Protein 7ECD (pdb70)

Nearest PDB structures (foldseek):
  7ecd-assembly1_A  TM=1.004E+00  e=2.655E-53  Firmicutes bacterium CAG:884
  6ig4-assembly1_B  TM=8.573E-01  e=1.706E-13  Schizosaccharomyces pombe 972h-
  6ig2-assembly2_D  TM=8.236E-01  e=1.229E-13  Schizosaccharomyces pombe 972h-
  6ig2-assembly1_B  TM=8.447E-01  e=1.892E-12  Schizosaccharomyces pombe 972h-
  6ig4-assembly1_A  TM=6.811E-01  e=3.473E-13  Schizosaccharomyces pombe 972h-

B-factor: mean 80.24, std 13.2, range [52.22, 141.63]

Structure (mmCIF, N/CA/C/O backbone):
data_7ECD
#
_entry.id   7ECD
#
_cell.length_a   104.159
_cell.length_b   104.159
_cell.length_c   113.959
_cell.angle_alpha   90.00
_cell.angle_beta   90.00
_cell.angle_gamma   90.00
#
_symmetry.space_group_name_H-M   'I 41'
#
loop_
_entity.id
_entity.type
_entity.pdbx_description
1 polymer 'Phosphatidate cytidylyltransferase'
2 non-polymer "CYTIDINE-5'-TRIPHOSPHATE"
3 non-polymer 'MAGNESIUM ION'
4 non-polymer 'BROMIDE ION'
5 water water
#
loop_
_atom_site.group_PDB
_atom_site.id
_atom_site.type_symbol
_atom_site.label_atom_id
_atom_site.label_alt_id
_atom_site.label_comp_id
_atom_site.label_asym_id
_atom_site.label_entity_id
_atom_site.label_seq_id
_atom_site.pdbx_PDB_ins_code
_atom_site.Cartn_x
_atom_site.Cartn_y
_atom_site.Cartn_z
_atom_site.occupancy
_atom_site.B_iso_or_equiv
_atom_site.auth_seq_id
_atom_site.auth_comp_id
_atom_site.auth_asym_id
_atom_site.auth_atom_id
_atom_site.pdbx_PDB_model_num
ATOM 1 N N . MET A 1 1 ? 17.121 47.915 70.102 1.00 110.91 -6 MET A N 1
ATOM 2 C CA . MET A 1 1 ? 17.290 48.257 68.691 1.00 120.54 -6 MET A CA 1
ATOM 3 C C . MET A 1 1 ? 18.132 49.530 68.554 1.00 117.84 -6 MET A C 1
ATOM 4 O O . MET A 1 1 ? 18.717 49.800 67.494 1.00 115.46 -6 MET A O 1
ATOM 9 N N . HIS A 1 2 ? 18.204 50.301 69.642 1.00 115.41 -5 HIS A N 1
ATOM 10 C CA . HIS A 1 2 ? 19.027 51.509 69.712 1.00 113.65 -5 HIS A CA 1
ATOM 11 C C . HIS A 1 2 ? 19.846 51.478 71.000 1.00 107.63 -5 HIS A C 1
ATOM 12 O O . HIS A 1 2 ? 19.284 51.551 72.102 1.00 100.32 -5 HIS A O 1
ATOM 19 N N . HIS A 1 3 ? 21.168 51.359 70.865 1.00 101.38 -4 HIS A N 1
ATOM 20 C CA . HIS A 1 3 ? 22.084 51.512 71.991 1.00 102.58 -4 HIS A CA 1
ATOM 21 C C . HIS A 1 3 ? 22.910 52.758 71.726 1.00 98.04 -4 HIS A C 1
ATOM 22 O O . HIS A 1 3 ? 23.755 52.769 70.822 1.00 96.57 -4 HIS A O 1
ATOM 29 N N . HIS A 1 4 ? 22.641 53.809 72.505 1.00 94.25 -3 HIS A N 1
ATOM 30 C CA . HIS A 1 4 ? 23.352 55.072 72.344 1.00 91.51 -3 HIS A CA 1
ATOM 31 C C . HIS A 1 4 ? 24.865 54.870 72.300 1.00 86.03 -3 HIS A C 1
ATOM 32 O O . HIS A 1 4 ? 25.553 55.442 71.449 1.00 81.23 -3 HIS A O 1
ATOM 39 N N . HIS A 1 5 ? 25.399 54.039 73.198 1.00 85.03 -2 HIS A N 1
ATOM 40 C CA . HIS A 1 5 ? 26.849 53.963 73.331 1.00 86.22 -2 HIS A CA 1
ATOM 41 C C . HIS A 1 5 ? 27.492 53.295 72.121 1.00 87.90 -2 HIS A C 1
ATOM 42 O O . HIS A 1 5 ? 28.597 53.682 71.725 1.00 86.41 -2 HIS A O 1
ATOM 49 N N . HIS A 1 6 ? 26.811 52.339 71.483 1.00 88.90 -1 HIS A N 1
ATOM 50 C CA . HIS A 1 6 ? 27.340 51.791 70.236 1.00 85.12 -1 HIS A CA 1
ATOM 51 C C . HIS A 1 6 ? 27.332 52.834 69.127 1.00 81.53 -1 HIS A C 1
ATOM 52 O O . HIS A 1 6 ? 28.268 52.905 68.323 1.00 79.76 -1 HIS A O 1
ATOM 59 N N . HIS A 1 7 ? 26.286 53.655 69.056 1.00 85.36 0 HIS A N 1
ATOM 60 C CA . HIS A 1 7 ? 26.243 54.608 67.958 1.00 84.23 0 HIS A CA 1
ATOM 61 C C . HIS A 1 7 ? 27.249 55.740 68.144 1.00 82.44 0 HIS A C 1
ATOM 62 O O . HIS A 1 7 ? 27.800 56.246 67.160 1.00 80.33 0 HIS A O 1
ATOM 69 N N . MET A 1 8 ? 27.484 56.172 69.388 1.00 78.83 1 MET A N 1
ATOM 70 C CA . MET A 1 8 ? 28.488 57.207 69.625 1.00 79.19 1 MET A CA 1
ATOM 71 C C . MET A 1 8 ? 29.888 56.668 69.368 1.00 79.52 1 MET A C 1
ATOM 72 O O . MET A 1 8 ? 30.728 57.330 68.742 1.00 72.82 1 MET A O 1
ATOM 77 N N . LYS A 1 9 ? 30.152 55.457 69.865 1.00 79.05 2 LYS A N 1
ATOM 78 C CA . LYS A 1 9 ? 31.459 54.834 69.720 1.00 72.42 2 LYS A CA 1
ATOM 79 C C . LYS A 1 9 ? 31.840 54.717 68.254 1.00 75.23 2 LYS A C 1
ATOM 80 O O . LYS A 1 9 ? 32.988 54.989 67.875 1.00 74.65 2 LYS A O 1
ATOM 86 N N . ASP A 1 10 ? 30.872 54.367 67.404 1.00 75.50 3 ASP A N 1
ATOM 87 C CA . ASP A 1 10 ? 31.155 54.227 65.979 1.00 75.41 3 ASP A CA 1
ATOM 88 C C . ASP A 1 10 ? 31.515 55.574 65.371 1.00 70.80 3 ASP A C 1
ATOM 89 O O . ASP A 1 10 ? 32.484 55.693 64.615 1.00 68.30 3 ASP A O 1
ATOM 94 N N . PHE A 1 11 ? 30.744 56.607 65.700 1.00 72.78 4 PHE A N 1
ATOM 95 C CA . PHE A 1 11 ? 31.012 57.927 65.144 1.00 71.49 4 PHE A CA 1
ATOM 96 C C . PHE A 1 11 ? 32.367 58.441 65.605 1.00 73.26 4 PHE A C 1
ATOM 97 O O . PHE A 1 11 ? 33.124 59.034 64.825 1.00 72.89 4 PHE A O 1
ATOM 105 N N . ILE A 1 12 ? 32.701 58.211 66.868 1.00 70.57 5 ILE A N 1
ATOM 106 C CA . ILE A 1 12 ? 33.990 58.668 67.353 1.00 68.97 5 ILE A CA 1
ATOM 107 C C . ILE A 1 12 ? 35.118 57.900 66.674 1.00 72.21 5 ILE A C 1
ATOM 108 O O . ILE A 1 12 ? 36.138 58.489 66.300 1.00 73.38 5 ILE A O 1
ATOM 113 N N . LYS A 1 13 ? 34.943 56.588 66.456 1.00 71.33 6 LYS A N 1
ATOM 114 C CA . LYS A 1 13 ? 35.988 55.824 65.771 1.00 71.17 6 LYS A CA 1
ATOM 115 C C . LYS A 1 13 ? 36.254 56.385 64.379 1.00 72.78 6 LYS A C 1
ATOM 116 O O . LYS A 1 13 ? 37.407 56.410 63.924 1.00 75.32 6 LYS A O 1
ATOM 122 N N . GLU A 1 14 ? 35.204 56.851 63.691 1.00 69.34 7 GLU A N 1
ATOM 123 C CA . GLU A 1 14 ? 35.402 57.489 62.391 1.00 71.61 7 GLU A CA 1
ATOM 124 C C . GLU A 1 14 ? 36.356 58.665 62.522 1.00 76.44 7 GLU A C 1
ATOM 125 O O . GLU A 1 14 ? 37.317 58.793 61.756 1.00 79.64 7 GLU A O 1
ATOM 131 N N . PHE A 1 15 ? 36.116 59.522 63.520 1.00 72.59 8 PHE A N 1
ATOM 132 C CA . PHE A 1 15 ? 36.969 60.687 63.732 1.00 72.40 8 PHE A CA 1
ATOM 133 C C . PHE A 1 15 ? 38.414 60.276 64.009 1.00 72.40 8 PHE A C 1
ATOM 134 O O . PHE A 1 15 ? 39.356 60.853 63.454 1.00 70.79 8 PHE A O 1
ATOM 142 N N . LEU A 1 16 ? 38.606 59.281 64.875 1.00 72.20 9 LEU A N 1
ATOM 143 C CA . LEU A 1 16 ? 39.957 58.861 65.220 1.00 71.05 9 LEU A CA 1
ATOM 144 C C . LEU A 1 16 ? 40.636 58.187 64.049 1.00 76.39 9 LEU A C 1
ATOM 145 O O . LEU A 1 16 ? 41.867 58.213 63.943 1.00 75.17 9 LEU A O 1
ATOM 150 N N . ASN A 1 17 ? 39.845 57.600 63.154 1.00 79.31 10 ASN A N 1
ATOM 151 C CA . ASN A 1 17 ? 40.392 56.804 62.070 1.00 77.55 10 ASN A CA 1
ATOM 152 C C . ASN A 1 17 ? 41.146 57.652 61.057 1.00 76.93 10 ASN A C 1
ATOM 153 O O . ASN A 1 17 ? 41.927 57.108 60.276 1.00 89.54 10 ASN A O 1
ATOM 158 N N . GLU A 1 18 ? 40.953 58.964 61.065 1.00 77.24 11 GLU A N 1
ATOM 159 C CA . GLU A 1 18 ? 41.754 59.869 60.255 1.00 83.63 11 GLU A CA 1
ATOM 160 C C . GLU A 1 18 ? 42.977 60.381 60.982 1.00 83.09 11 GLU A C 1
ATOM 161 O O . GLU A 1 18 ? 43.639 61.292 60.475 1.00 84.78 11 GLU A O 1
ATOM 167 N N . ARG A 1 19 ? 43.272 59.868 62.169 1.00 79.57 12 ARG A N 1
ATOM 168 C CA . ARG A 1 19 ? 44.314 60.434 62.997 1.00 83.57 12 ARG A CA 1
ATOM 169 C C . ARG A 1 19 ? 45.292 59.347 63.444 1.00 80.56 12 ARG A C 1
ATOM 170 O O . ARG A 1 19 ? 44.961 58.157 63.404 1.00 81.61 12 ARG A O 1
ATOM 178 N N . PRO A 1 20 ? 46.506 59.736 63.835 1.00 79.67 13 PRO A N 1
ATOM 179 C CA . PRO A 1 20 ? 47.524 58.725 64.178 1.00 81.37 13 PRO A CA 1
ATOM 180 C C . PRO A 1 20 ? 47.028 57.795 65.273 1.00 79.26 13 PRO A C 1
ATOM 181 O O . PRO A 1 20 ? 46.213 58.174 66.115 1.00 81.92 13 PRO A O 1
ATOM 185 N N . GLU A 1 21 ? 47.502 56.551 65.249 1.00 83.79 14 GLU A N 1
ATOM 186 C CA . GLU A 1 21 ? 46.953 55.573 66.177 1.00 79.47 14 GLU A CA 1
ATOM 187 C C . GLU A 1 21 ? 47.262 55.971 67.617 1.00 77.35 14 GLU A C 1
ATOM 188 O O . GLU A 1 21 ? 48.181 56.756 67.898 1.00 78.40 14 GLU A O 1
ATOM 194 N N . VAL A 1 22 ? 46.451 55.435 68.529 1.00 61.84 15 VAL A N 1
ATOM 195 C CA . VAL A 1 22 ? 46.546 55.722 69.950 1.00 66.54 15 VAL A CA 1
ATOM 196 C C . VAL A 1 22 ? 46.590 54.405 70.709 1.00 66.53 15 VAL A C 1
ATOM 197 O O . VAL A 1 22 ? 46.188 53.354 70.207 1.00 73.31 15 VAL A O 1
ATOM 201 N N . VAL A 1 23 ? 47.056 54.484 71.954 1.00 63.14 16 VAL A N 1
ATOM 202 C CA . VAL A 1 23 ? 47.019 53.319 72.834 1.00 65.90 16 VAL A CA 1
ATOM 203 C C . VAL A 1 23 ? 45.592 53.058 73.318 1.00 69.70 16 VAL A C 1
ATOM 204 O O . VAL A 1 23 ? 45.092 51.928 73.265 1.00 71.38 16 VAL A O 1
ATOM 208 N N . ALA A 1 24 ? 44.930 54.094 73.829 1.00 68.91 17 ALA A N 1
ATOM 209 C CA . ALA A 1 24 ? 43.572 53.991 74.337 1.00 65.37 17 ALA A CA 1
ATOM 210 C C . ALA A 1 24 ? 42.836 55.281 74.000 1.00 71.71 17 ALA A C 1
ATOM 211 O O . ALA A 1 24 ? 43.441 56.269 73.575 1.00 70.04 17 ALA A O 1
ATOM 213 N N . ALA A 1 25 ? 41.517 55.264 74.181 1.00 67.35 18 ALA A N 1
ATOM 214 C CA . ALA A 1 25 ? 40.700 56.388 73.753 1.00 65.94 18 ALA A CA 1
ATOM 215 C C . ALA A 1 25 ? 39.386 56.342 74.507 1.00 68.54 18 ALA A C 1
ATOM 216 O O . ALA A 1 25 ? 38.822 55.270 74.718 1.00 67.89 18 ALA A O 1
ATOM 218 N N . PHE A 1 26 ? 38.903 57.509 74.910 1.00 67.25 19 PHE A N 1
ATOM 219 C CA . PHE A 1 26 ? 37.722 57.569 75.749 1.00 66.25 19 PHE A CA 1
ATOM 220 C C . PHE A 1 26 ? 36.906 58.797 75.406 1.00 68.12 19 PHE A C 1
ATOM 221 O O . PHE A 1 26 ? 37.471 59.854 75.125 1.00 73.08 19 PHE A O 1
ATOM 229 N N . GLY A 1 27 ? 35.583 58.660 75.436 1.00 69.15 20 GLY A N 1
ATOM 230 C CA . GLY A 1 27 ? 34.687 59.799 75.346 1.00 67.20 20 GLY A CA 1
ATOM 231 C C . GLY A 1 27 ? 34.153 60.169 76.720 1.00 66.91 20 GLY A C 1
ATOM 232 O O . GLY A 1 27 ? 33.985 59.310 77.587 1.00 67.23 20 GLY A O 1
ATOM 233 N N . TYR A 1 28 ? 33.888 61.459 76.921 1.00 62.05 21 TYR A N 1
ATOM 234 C CA . TYR A 1 28 ? 33.363 61.904 78.209 1.00 61.52 21 TYR A CA 1
ATOM 235 C C . TYR A 1 28 ? 32.696 63.263 78.031 1.00 62.11 21 TYR A C 1
ATOM 236 O O . TYR A 1 28 ? 32.731 63.864 76.955 1.00 67.00 21 TYR A O 1
ATOM 245 N N . GLY A 1 29 ? 32.066 63.736 79.093 1.00 58.10 22 GLY A N 1
ATOM 246 C CA . GLY A 1 29 ? 31.461 65.054 79.040 1.00 65.19 22 GLY A CA 1
ATOM 247 C C . GLY A 1 29 ? 30.078 65.114 78.396 1.00 68.67 22 GLY A C 1
ATOM 248 O O . GLY A 1 29 ? 29.447 64.107 78.049 1.00 62.51 22 GLY A O 1
ATOM 249 N N . SER A 1 30 ?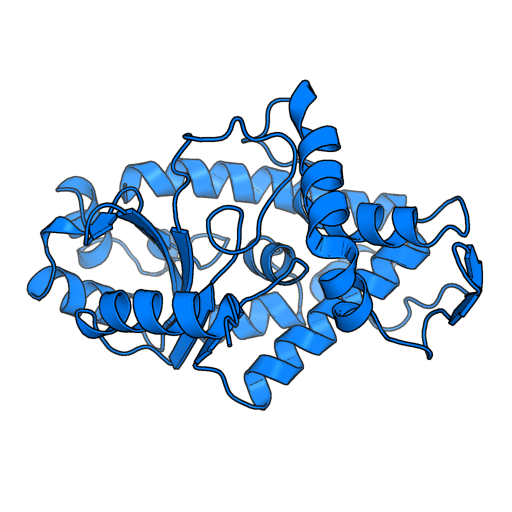 29.612 66.358 78.232 1.00 70.05 23 SER A N 1
ATOM 250 C CA . SER A 1 30 ? 28.228 66.632 77.850 1.00 65.27 23 SER A CA 1
ATOM 251 C C . SER A 1 30 ? 27.932 66.310 76.393 1.00 62.16 23 SER A C 1
ATOM 252 O O . SER A 1 30 ? 26.766 66.320 75.995 1.00 68.74 23 SER A O 1
ATOM 255 N N . GLY A 1 31 ? 28.942 66.081 75.578 1.00 66.80 24 GLY A N 1
ATOM 256 C CA . GLY A 1 31 ? 28.677 65.703 74.210 1.00 67.74 24 GLY A CA 1
ATOM 257 C C . GLY A 1 31 ? 28.532 64.212 74.006 1.00 65.10 24 GLY A C 1
ATOM 258 O O . GLY A 1 31 ? 28.301 63.778 72.876 1.00 66.44 24 GLY A O 1
ATOM 259 N N . VAL A 1 32 ? 28.643 63.427 75.083 1.00 60.40 25 VAL A N 1
ATOM 260 C CA . VAL A 1 32 ? 28.726 61.972 75.045 1.00 68.03 25 VAL A CA 1
ATOM 261 C C . VAL A 1 32 ? 27.711 61.368 76.019 1.00 72.20 25 VAL A C 1
ATOM 262 O O . VAL A 1 32 ? 27.073 60.347 75.727 1.00 71.60 25 VAL A O 1
ATOM 266 N N . PHE A 1 33 ? 27.592 61.978 77.197 1.00 69.28 26 PHE A N 1
ATOM 267 C CA . PHE A 1 33 ? 26.612 61.608 78.209 1.00 69.95 26 PHE A CA 1
ATOM 268 C C . PHE A 1 33 ? 25.749 62.830 78.467 1.00 68.85 26 PHE A C 1
ATOM 269 O O . PHE A 1 33 ? 26.282 63.914 78.739 1.00 70.24 26 PHE A O 1
ATOM 277 N N . LYS A 1 34 ? 24.426 62.651 78.364 1.00 72.26 27 LYS A N 1
ATOM 278 C CA . LYS A 1 34 ? 23.483 63.753 78.484 1.00 66.84 27 LYS A CA 1
ATOM 279 C C . LYS A 1 34 ? 23.640 64.448 79.827 1.00 76.55 27 LYS A C 1
ATOM 280 O O . LYS A 1 34 ? 24.057 63.849 80.825 1.00 77.81 27 LYS A O 1
ATOM 286 N N . GLN A 1 35 ? 23.231 65.705 79.859 1.00 74.96 28 GLN A N 1
ATOM 287 C CA . GLN A 1 35 ? 23.243 66.496 81.069 1.00 74.09 28 GLN A CA 1
ATOM 288 C C . GLN A 1 35 ? 21.928 67.253 81.151 1.00 77.96 28 GLN A C 1
ATOM 289 O O . GLN A 1 35 ? 21.408 67.714 80.129 1.00 78.16 28 GLN A O 1
ATOM 295 N N . LEU A 1 36 ? 21.394 67.381 82.361 1.00 79.94 29 LEU A N 1
ATOM 296 C CA . LEU A 1 36 ? 20.255 68.262 82.563 1.00 77.32 29 LEU A CA 1
ATOM 297 C C . LEU A 1 36 ? 20.667 69.703 82.334 1.00 79.77 29 LEU A C 1
ATOM 298 O O . LEU A 1 36 ? 21.852 70.048 82.368 1.00 84.94 29 LEU A O 1
ATOM 303 N N . GLY A 1 37 ? 19.678 70.556 82.112 1.00 79.32 30 GLY A N 1
ATOM 304 C CA . GLY A 1 37 ? 19.959 71.974 82.186 1.00 83.13 30 GLY A CA 1
ATOM 305 C C . GLY A 1 37 ? 20.596 72.580 80.961 1.00 85.82 30 GLY A C 1
ATOM 306 O O . GLY A 1 37 ? 20.998 73.749 80.999 1.00 86.26 30 GLY A O 1
ATOM 307 N N . TYR A 1 38 ? 20.733 71.821 79.884 1.00 94.21 31 TYR A N 1
ATOM 308 C CA . TYR A 1 38 ? 21.030 72.408 78.590 1.00 93.37 31 TYR A CA 1
ATOM 309 C C . TYR A 1 38 ? 19.697 72.704 77.937 1.00 93.57 31 TYR A C 1
ATOM 310 O O . TYR A 1 38 ? 18.788 71.865 77.958 1.00 97.86 31 TYR A O 1
ATOM 319 N N . ASP A 1 39 ? 19.561 73.906 77.410 1.00 99.42 32 ASP A N 1
ATOM 320 C CA . ASP A 1 39 ? 18.567 74.113 76.381 1.00 103.87 32 ASP A CA 1
ATOM 321 C C . ASP A 1 39 ? 18.839 73.113 75.268 1.00 103.89 32 ASP A C 1
ATOM 322 O O . ASP A 1 39 ? 19.985 72.932 74.851 1.00 103.75 32 ASP A O 1
ATOM 327 N N . SER A 1 40 ? 17.795 72.399 74.852 1.00 110.77 33 SER A N 1
ATOM 328 C CA . SER A 1 40 ? 17.810 71.644 73.605 1.00 106.47 33 SER A CA 1
ATOM 329 C C . SER A 1 40 ? 18.411 72.514 72.506 1.00 108.39 33 SER A C 1
ATOM 330 O O . SER A 1 40 ? 18.349 73.741 72.614 1.00 113.43 33 SER A O 1
ATOM 333 N N . LYS A 1 41 ? 19.013 71.931 71.465 1.00 102.38 34 LYS A N 1
ATOM 334 C CA . LYS A 1 41 ? 19.478 72.722 70.312 1.00 105.79 34 LYS A CA 1
ATOM 335 C C . LYS A 1 41 ? 20.821 73.422 70.563 1.00 103.60 34 LYS A C 1
ATOM 336 O O . LYS A 1 41 ? 21.115 74.428 69.915 1.00 103.66 34 LYS A O 1
ATOM 342 N N . GLU A 1 42 ? 21.661 72.953 71.493 1.00 105.73 35 GLU A N 1
ATOM 343 C CA . GLU A 1 42 ? 22.821 73.755 71.895 1.00 104.27 35 GLU A CA 1
ATOM 344 C C . GLU A 1 42 ? 24.157 73.283 71.332 1.00 99.12 35 GLU A C 1
ATOM 345 O O . GLU A 1 42 ? 25.155 74.016 71.469 1.00 95.22 35 GLU A O 1
ATOM 351 N N . LYS A 1 43 ? 24.198 72.099 70.702 1.00 93.84 36 LYS A N 1
ATOM 352 C CA . LYS A 1 43 ? 25.381 71.486 70.093 1.00 92.72 36 LYS A CA 1
ATOM 353 C C . LYS A 1 43 ? 26.641 71.678 70.931 1.00 86.35 36 LYS A C 1
ATOM 354 O O . LYS A 1 43 ? 27.488 72.530 70.616 1.00 81.69 36 LYS A O 1
ATOM 360 N N . PRO A 1 44 ? 26.782 70.926 72.015 1.00 78.92 37 PRO A N 1
ATOM 361 C CA . PRO A 1 44 ? 28.033 70.949 72.769 1.00 75.82 37 PRO A CA 1
ATOM 362 C C . PRO A 1 44 ? 29.105 70.110 72.091 1.00 71.87 37 PRO A C 1
ATOM 363 O O . PRO A 1 44 ? 28.834 69.277 71.227 1.00 74.85 37 PRO A O 1
ATOM 367 N N . GLN A 1 45 ? 30.347 70.377 72.480 1.00 75.70 38 GLN A N 1
ATOM 368 C CA . GLN A 1 45 ? 31.484 69.698 71.885 1.00 68.27 38 GLN A CA 1
ATOM 369 C C . GLN A 1 45 ? 31.568 68.257 72.364 1.00 70.44 38 GLN A C 1
ATOM 370 O O . GLN A 1 45 ? 31.207 67.933 73.505 1.00 71.72 38 GLN A O 1
ATOM 376 N N . ILE A 1 46 ? 32.054 67.392 71.477 1.00 67.75 39 ILE A N 1
ATOM 377 C CA . ILE A 1 46 ? 32.349 66.004 71.820 1.00 71.02 39 ILE A CA 1
ATOM 378 C C . ILE A 1 46 ? 33.751 65.961 72.421 1.00 70.34 39 ILE A C 1
ATOM 379 O O . ILE A 1 46 ? 34.732 66.229 71.730 1.00 69.10 39 ILE A O 1
ATOM 384 N N . ASP A 1 47 ? 33.842 65.648 73.712 1.00 69.10 40 ASP A N 1
ATOM 385 C CA . ASP A 1 47 ? 35.094 65.680 74.454 1.00 67.11 40 ASP A CA 1
ATOM 386 C C . ASP A 1 47 ? 35.701 64.284 74.471 1.00 70.63 40 ASP A C 1
ATOM 387 O O . ASP A 1 47 ? 35.026 63.315 74.854 1.00 68.24 40 ASP A O 1
ATOM 392 N N . LEU A 1 48 ? 36.985 64.188 74.101 1.00 66.26 41 LEU A N 1
ATOM 393 C CA . LEU A 1 48 ? 37.705 62.924 74.070 1.00 63.44 41 LEU A CA 1
ATOM 394 C C . LEU A 1 48 ? 39.023 63.061 74.813 1.00 67.97 41 LEU A C 1
ATOM 395 O O . LEU A 1 48 ? 39.580 64.156 74.930 1.00 69.81 41 LEU A O 1
ATOM 400 N N . ILE A 1 49 ? 39.532 61.929 75.293 1.00 63.87 42 ILE A N 1
ATOM 401 C CA . ILE A 1 49 ? 40.854 61.849 75.901 1.00 67.50 42 ILE A CA 1
ATOM 402 C C . ILE A 1 49 ? 41.570 60.652 75.297 1.00 69.86 42 ILE A C 1
ATOM 403 O O . ILE A 1 49 ? 41.107 59.512 75.427 1.00 68.50 42 ILE A O 1
ATOM 408 N N . LEU A 1 50 ? 42.684 60.913 74.628 1.00 67.55 43 LEU A N 1
ATOM 409 C CA . LEU A 1 50 ? 43.471 59.896 73.948 1.00 68.81 43 LEU A CA 1
ATOM 410 C C . LEU A 1 50 ? 44.801 59.689 74.668 1.00 70.74 43 LEU A C 1
ATOM 411 O O . LEU A 1 50 ? 45.507 60.658 74.983 1.00 73.75 43 LEU A O 1
ATOM 416 N N . ILE A 1 51 ? 45.145 58.434 74.911 1.00 69.95 44 ILE A N 1
ATOM 417 C CA . ILE A 1 51 ? 46.425 58.062 75.498 1.00 73.64 44 ILE A CA 1
ATOM 418 C C . ILE A 1 51 ? 47.363 57.617 74.384 1.00 72.82 44 ILE A C 1
ATOM 419 O O . ILE A 1 51 ? 47.020 56.732 73.588 1.00 75.28 44 ILE A O 1
ATOM 424 N N . VAL A 1 52 ? 48.551 58.214 74.331 1.00 71.54 45 VAL A N 1
ATOM 425 C CA . VAL A 1 52 ? 49.536 57.921 73.298 1.00 70.49 45 VAL A CA 1
ATOM 426 C C . VAL A 1 52 ? 50.809 57.427 73.955 1.00 72.71 45 VAL A C 1
ATOM 427 O O . VAL A 1 52 ? 51.008 57.574 75.161 1.00 75.59 45 VAL A O 1
ATOM 431 N N . ASN A 1 53 ? 51.698 56.868 73.126 1.00 79.69 46 ASN A N 1
ATOM 432 C CA . ASN A 1 53 ? 53.031 56.469 73.584 1.00 74.38 46 ASN A CA 1
ATOM 433 C C . ASN A 1 53 ? 53.973 57.661 73.670 1.00 75.05 46 ASN A C 1
ATOM 434 O O . ASN A 1 53 ? 54.639 57.852 74.691 1.00 73.74 46 ASN A O 1
ATOM 439 N N . ASP A 1 54 ? 54.036 58.481 72.614 1.00 76.79 47 ASP A N 1
ATOM 440 C CA . ASP A 1 54 ? 54.980 59.595 72.532 1.00 76.75 47 ASP A CA 1
ATOM 441 C C . ASP A 1 54 ? 54.238 60.854 72.093 1.00 78.90 47 ASP A C 1
ATOM 442 O O . ASP A 1 54 ? 53.826 60.962 70.934 1.00 79.38 47 ASP A O 1
ATOM 447 N N . MET A 1 55 ? 54.121 61.822 73.006 1.00 78.24 48 MET A N 1
ATOM 448 C CA . MET A 1 55 ? 53.395 63.063 72.737 1.00 79.86 48 MET A CA 1
ATOM 449 C C . MET A 1 55 ? 53.960 63.790 71.519 1.00 77.82 48 MET A C 1
ATOM 450 O O . MET A 1 55 ? 53.213 64.157 70.604 1.00 80.14 48 MET A O 1
ATOM 455 N N . LYS A 1 56 ? 55.280 63.999 71.487 1.00 76.06 49 LYS A N 1
ATOM 456 C CA . LYS A 1 56 ? 55.893 64.795 70.421 1.00 78.03 49 LYS A CA 1
ATOM 457 C C . LYS A 1 56 ? 55.623 64.185 69.053 1.00 79.30 49 LYS A C 1
ATOM 458 O O . LYS A 1 56 ? 55.279 64.892 68.100 1.00 79.66 49 LYS A O 1
ATOM 464 N N . LEU A 1 57 ? 55.752 62.863 68.946 1.00 78.22 50 LEU A N 1
ATOM 465 C CA . LEU A 1 57 ? 55.653 62.200 67.654 1.00 79.36 50 LEU A CA 1
ATOM 466 C C . LEU A 1 57 ? 54.211 61.990 67.214 1.00 84.42 50 LEU A C 1
ATOM 467 O O . LEU A 1 57 ? 53.926 62.019 66.010 1.00 87.11 50 LEU A O 1
ATOM 472 N N . TRP A 1 58 ? 53.291 61.746 68.152 1.00 81.92 51 TRP A N 1
ATOM 473 C CA . TRP A 1 58 ? 51.883 61.706 67.770 1.00 75.83 51 TRP A CA 1
ATOM 474 C C . TRP A 1 58 ? 51.466 63.035 67.152 1.00 80.24 51 TRP A C 1
ATOM 475 O O . TRP A 1 58 ? 50.827 63.071 66.096 1.00 84.99 51 TRP A O 1
ATOM 486 N N . HIS A 1 59 ? 51.842 64.147 67.787 1.00 73.94 52 HIS A N 1
ATOM 487 C CA . HIS A 1 59 ? 51.447 65.447 67.255 1.00 78.39 52 HIS A CA 1
ATOM 488 C C . HIS A 1 59 ? 52.168 65.754 65.955 1.00 81.81 52 HIS A C 1
ATOM 489 O O . HIS A 1 59 ? 51.577 66.337 65.042 1.00 82.91 52 HIS A O 1
ATOM 496 N N . LYS A 1 60 ? 53.449 65.385 65.860 1.00 80.90 53 LYS A N 1
ATOM 497 C CA . LYS A 1 60 ? 54.203 65.655 64.642 1.00 83.06 53 LYS A CA 1
ATOM 498 C C . LYS A 1 60 ? 53.569 64.948 63.454 1.00 82.03 53 LYS A C 1
ATOM 499 O O . LYS A 1 60 ? 53.401 65.538 62.379 1.00 84.40 53 LYS A O 1
ATOM 505 N N . GLU A 1 61 ? 53.161 63.697 63.651 1.00 80.63 54 GLU A N 1
ATOM 506 C CA . GLU A 1 61 ? 52.553 62.927 62.578 1.00 80.55 54 GLU A CA 1
ATOM 507 C C . GLU A 1 61 ? 51.157 63.439 62.232 1.00 87.89 54 GLU A C 1
ATOM 508 O O . GLU A 1 61 ? 50.750 63.369 61.069 1.00 92.40 54 GLU A O 1
ATOM 514 N N . ASN A 1 62 ? 50.413 63.959 63.219 1.00 84.52 55 ASN A N 1
ATOM 515 C CA . ASN A 1 62 ? 49.076 64.495 62.976 1.00 86.96 55 ASN A CA 1
ATOM 516 C C . ASN A 1 62 ? 49.107 65.913 62.412 1.00 84.48 55 ASN A C 1
ATOM 517 O O . ASN A 1 62 ? 48.108 66.365 61.835 1.00 81.53 55 ASN A O 1
ATOM 522 N N . ILE A 1 63 ? 50.221 66.626 62.579 1.00 81.94 56 ILE A N 1
ATOM 523 C CA . ILE A 1 63 ? 50.370 67.929 61.940 1.00 87.14 56 ILE A CA 1
ATOM 524 C C . ILE A 1 63 ? 50.540 67.766 60.430 1.00 91.28 56 ILE A C 1
ATOM 525 O O . ILE A 1 63 ? 50.190 68.665 59.652 1.00 93.51 56 ILE A O 1
ATOM 530 N N . LYS A 1 64 ? 51.045 66.613 59.983 1.00 87.13 57 LYS A N 1
ATOM 531 C CA . LYS A 1 64 ? 51.150 66.378 58.548 1.00 87.93 57 LYS A CA 1
ATOM 532 C C . LYS A 1 64 ? 49.854 65.805 57.971 1.00 86.69 57 LYS A C 1
ATOM 533 O O . LYS A 1 64 ? 49.498 66.110 56.825 1.00 89.90 57 LYS A O 1
ATOM 539 N N . LYS A 1 65 ? 49.118 65.000 58.751 1.00 82.62 58 LYS A N 1
ATOM 540 C CA . LYS A 1 65 ? 47.916 64.367 58.218 1.00 85.08 58 LYS A CA 1
ATOM 541 C C . LYS A 1 65 ? 46.705 65.281 58.328 1.00 93.05 58 LYS A C 1
ATOM 542 O O . LYS A 1 65 ? 45.854 65.290 57.433 1.00 103.01 58 LYS A O 1
ATOM 548 N N . ASN A 1 66 ? 46.608 66.056 59.409 1.00 91.47 59 ASN A N 1
ATOM 549 C CA . ASN A 1 66 ? 45.444 66.898 59.690 1.00 87.02 59 ASN A CA 1
ATOM 550 C C . ASN A 1 66 ? 45.932 68.254 60.168 1.00 89.01 59 ASN A C 1
ATOM 551 O O . ASN A 1 66 ? 45.759 68.611 61.340 1.00 87.61 59 ASN A O 1
ATOM 556 N N . PRO A 1 67 ? 46.560 69.034 59.286 1.00 89.58 60 PRO A N 1
ATOM 557 C CA . PRO A 1 67 ? 47.110 70.331 59.721 1.00 84.90 60 PRO A CA 1
ATOM 558 C C . PRO A 1 67 ? 46.058 71.295 6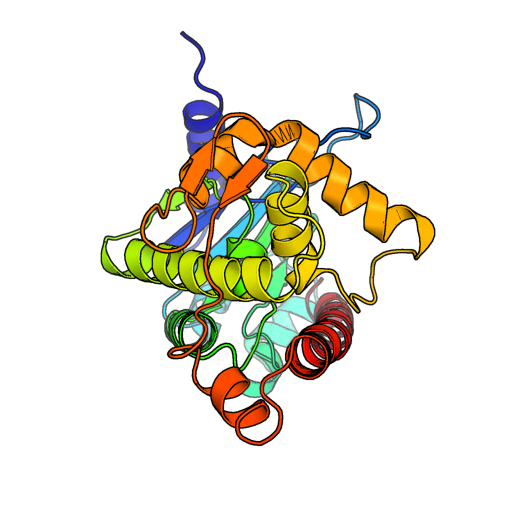0.236 1.00 84.38 60 PRO A C 1
ATOM 559 O O . PRO A 1 67 ? 46.384 72.163 61.056 1.00 82.80 60 PRO A O 1
ATOM 563 N N . LYS A 1 68 ? 44.804 71.161 59.810 1.00 86.39 61 LYS A N 1
ATOM 564 C CA . LYS A 1 68 ? 43.775 72.084 60.268 1.00 83.99 61 LYS A CA 1
ATOM 565 C C . LYS A 1 68 ? 43.309 71.805 61.698 1.00 84.82 61 LYS A C 1
ATOM 566 O O . LYS A 1 68 ? 42.499 72.576 62.221 1.00 82.55 61 LYS A O 1
ATOM 572 N N . ASP A 1 69 ? 43.798 70.740 62.347 1.00 81.54 62 ASP A N 1
ATOM 573 C CA . ASP A 1 69 ? 43.572 70.543 63.777 1.00 76.88 62 ASP A CA 1
ATOM 574 C C . ASP A 1 69 ? 44.300 71.566 64.638 1.00 77.55 62 ASP A C 1
ATOM 575 O O . ASP A 1 69 ? 44.157 71.524 65.865 1.00 79.77 62 ASP A O 1
ATOM 580 N N . TYR A 1 70 ? 45.084 72.465 64.049 1.00 82.32 63 TYR A N 1
ATOM 581 C CA . TYR A 1 70 ? 46.008 73.299 64.809 1.00 86.30 63 TYR A CA 1
ATOM 582 C C . TYR A 1 70 ? 46.007 74.721 64.265 1.00 85.08 63 TYR A C 1
ATOM 583 O O . TYR A 1 70 ? 45.947 74.923 63.049 1.00 84.32 63 TYR A O 1
ATOM 592 N N . SER A 1 71 ? 46.114 75.703 65.168 1.00 86.67 64 SER A N 1
ATOM 593 C CA . SER A 1 71 ? 46.392 77.089 64.789 1.00 91.05 64 SER A CA 1
ATOM 594 C C . SER A 1 71 ? 47.820 77.208 64.256 1.00 95.12 64 SER A C 1
ATOM 595 O O . SER A 1 71 ? 48.562 76.219 64.243 1.00 90.32 64 SER A O 1
ATOM 598 N N . PHE A 1 72 ? 48.228 78.402 63.816 1.00 96.15 65 PHE A N 1
ATOM 599 C CA . PHE A 1 72 ? 49.622 78.570 63.423 1.00 97.08 65 PHE A CA 1
ATOM 600 C C . PHE A 1 72 ? 50.531 78.496 64.646 1.00 96.61 65 PHE A C 1
ATOM 601 O O . PHE A 1 72 ? 51.521 77.749 64.658 1.00 92.90 65 PHE A O 1
ATOM 609 N N . ILE A 1 73 ? 50.197 79.269 65.685 1.00 94.00 66 ILE A N 1
ATOM 610 C CA . ILE A 1 73 ? 50.818 79.221 67.006 1.00 91.89 66 ILE A CA 1
ATOM 611 C C . ILE A 1 73 ? 51.058 77.776 67.422 1.00 94.06 66 ILE A C 1
ATOM 612 O O . ILE A 1 73 ? 52.173 77.395 67.804 1.00 91.62 66 ILE A O 1
ATOM 617 N N . GLY A 1 74 ? 50.001 76.966 67.309 1.00 95.66 67 GLY A N 1
ATOM 618 C CA . GLY A 1 74 ? 50.008 75.644 67.903 1.00 87.52 67 GLY A CA 1
ATOM 619 C C . GLY A 1 74 ? 50.960 74.677 67.228 1.00 87.76 67 GLY A C 1
ATOM 620 O O . GLY A 1 74 ? 51.558 73.829 67.894 1.00 87.93 67 GLY A O 1
ATOM 621 N N . ARG A 1 75 ? 51.095 74.759 65.898 1.00 91.05 68 ARG A N 1
ATOM 622 C CA . ARG A 1 75 ? 52.051 73.870 65.237 1.00 92.42 68 ARG A CA 1
ATOM 623 C C . ARG A 1 75 ? 53.465 74.175 65.706 1.00 87.44 68 ARG A C 1
ATOM 624 O O . ARG A 1 75 ? 54.228 73.262 66.045 1.00 88.21 68 ARG A O 1
ATOM 632 N N . ASN A 1 76 ? 53.826 75.459 65.770 1.00 85.51 69 ASN A N 1
ATOM 633 C CA . ASN A 1 76 ? 55.141 75.790 66.307 1.00 97.12 69 ASN A CA 1
ATOM 634 C C . ASN A 1 76 ? 55.263 75.364 67.761 1.00 92.95 69 ASN A C 1
ATOM 635 O O . ASN A 1 76 ? 56.328 74.909 68.196 1.00 93.02 69 ASN A O 1
ATOM 640 N N . PHE A 1 77 ? 54.191 75.512 68.533 1.00 87.02 70 PHE A N 1
ATOM 641 C CA . PHE A 1 77 ? 54.260 75.101 69.925 1.00 86.88 70 PHE A CA 1
ATOM 642 C C . PHE A 1 77 ? 54.648 73.626 70.035 1.00 86.66 70 PHE A C 1
ATOM 643 O O . PHE A 1 77 ? 55.519 73.254 70.832 1.00 86.62 70 PHE A O 1
ATOM 651 N N . PHE A 1 78 ? 54.026 72.772 69.217 1.00 82.54 71 PHE A N 1
ATOM 652 C CA . PHE A 1 78 ? 54.215 71.327 69.341 1.00 83.56 71 PHE A CA 1
ATOM 653 C C . PHE A 1 78 ? 55.522 70.847 68.714 1.00 86.84 71 PHE A C 1
ATOM 654 O O . PHE A 1 78 ? 56.052 69.795 69.101 1.00 77.66 71 PHE A O 1
ATOM 662 N N . LEU A 1 79 ? 56.059 71.585 67.753 1.00 90.96 72 LEU A N 1
ATOM 663 C CA . LEU A 1 79 ? 57.278 71.138 67.103 1.00 88.98 72 LEU A CA 1
ATOM 664 C C . LEU A 1 79 ? 58.531 71.733 67.736 1.00 92.13 72 LEU A C 1
ATOM 665 O O . LEU A 1 79 ? 59.591 71.096 67.685 1.00 90.92 72 LEU A O 1
ATOM 670 N N . ASN A 1 80 ? 58.426 72.910 68.366 1.00 89.95 73 ASN A N 1
ATOM 671 C CA . ASN A 1 80 ? 59.577 73.673 68.849 1.00 93.10 73 ASN A CA 1
ATOM 672 C C . ASN A 1 80 ? 59.797 73.576 70.355 1.00 91.66 73 ASN A C 1
ATOM 673 O O . ASN A 1 80 ? 60.940 73.406 70.795 1.00 95.97 73 ASN A O 1
ATOM 678 N N . SER A 1 81 ? 58.744 73.711 71.159 1.00 86.67 74 SER A N 1
ATOM 679 C CA . SER A 1 81 ? 58.909 73.817 72.602 1.00 85.20 74 SER A CA 1
ATOM 680 C C . SER A 1 81 ? 59.343 72.489 73.212 1.00 80.50 74 SER A C 1
ATOM 681 O O . SER A 1 81 ? 59.157 71.410 72.634 1.00 77.49 74 SER A O 1
ATOM 684 N N . SER A 1 82 ? 59.940 72.591 74.403 1.00 78.94 75 SER A N 1
ATOM 685 C CA . SER A 1 82 ? 60.376 71.411 75.142 1.00 80.68 75 SER A CA 1
ATOM 686 C C . SER A 1 82 ? 59.185 70.555 75.547 1.00 85.25 75 SER A C 1
ATOM 687 O O . SER A 1 82 ? 58.083 71.057 75.804 1.00 81.71 75 SER A O 1
ATOM 690 N N . ILE A 1 83 ? 59.424 69.246 75.630 1.00 84.56 76 ILE A N 1
ATOM 691 C CA . ILE A 1 83 ? 58.376 68.344 76.091 1.00 81.03 76 ILE A CA 1
ATOM 692 C C . ILE A 1 83 ? 57.896 68.735 77.485 1.00 85.52 76 ILE A C 1
ATOM 693 O O . ILE A 1 83 ? 56.714 68.568 77.816 1.00 83.35 76 ILE A O 1
ATOM 698 N N . ASP A 1 84 ? 58.781 69.287 78.314 1.00 84.21 77 ASP A N 1
ATOM 699 C CA . ASP A 1 84 ? 58.363 69.667 79.655 1.00 82.38 77 ASP A CA 1
ATOM 700 C C . ASP A 1 84 ? 57.335 70.791 79.608 1.00 83.23 77 ASP A C 1
ATOM 701 O O . ASP A 1 84 ? 56.359 70.775 80.365 1.00 81.03 77 ASP A O 1
ATOM 706 N N . GLU A 1 85 ? 57.519 71.765 78.710 1.00 83.02 78 GLU A N 1
ATOM 707 C CA . GLU A 1 85 ? 56.555 72.855 78.614 1.00 78.66 78 GLU A CA 1
ATOM 708 C C . GLU A 1 85 ? 55.241 72.374 78.005 1.00 80.10 78 GLU A C 1
ATOM 709 O O . GLU A 1 85 ? 54.161 72.866 78.363 1.00 77.83 78 GLU A O 1
ATOM 715 N N . ILE A 1 86 ? 55.320 71.410 77.087 1.00 77.19 79 ILE A N 1
ATOM 716 C CA . ILE A 1 86 ? 54.137 70.904 76.402 1.00 78.07 79 ILE A CA 1
ATOM 717 C C . ILE A 1 86 ? 53.274 70.089 77.356 1.00 76.67 79 ILE A C 1
ATOM 718 O O . ILE A 1 86 ? 52.051 70.263 77.420 1.00 70.37 79 ILE A O 1
ATOM 723 N N . LYS A 1 87 ? 53.902 69.184 78.108 1.00 75.01 80 LYS A N 1
ATOM 724 C CA . LYS A 1 87 ? 53.171 68.382 79.080 1.00 69.28 80 LYS A CA 1
ATOM 725 C C . LYS A 1 87 ? 52.594 69.244 80.185 1.00 72.05 80 LYS A C 1
ATOM 726 O O . LYS A 1 87 ? 51.494 68.971 80.681 1.00 77.58 80 LYS A O 1
ATOM 732 N N . GLY A 1 88 ? 53.313 70.289 80.579 1.00 71.37 81 GLY A N 1
ATOM 733 C CA . GLY A 1 88 ? 52.949 71.096 81.723 1.00 67.58 81 GLY A CA 1
ATOM 734 C C . GLY A 1 88 ? 52.757 70.246 82.966 1.00 73.92 81 GLY A C 1
ATOM 735 O O . GLY A 1 88 ? 53.305 69.144 83.104 1.00 77.41 81 GLY A O 1
ATOM 736 N N . ILE A 1 89 ? 51.934 70.749 83.879 1.00 68.91 82 ILE A N 1
ATOM 737 C CA . ILE A 1 89 ? 51.700 70.043 85.128 1.00 72.83 82 ILE A CA 1
ATOM 738 C C . ILE A 1 89 ? 50.613 68.970 85.021 1.00 73.26 82 ILE A C 1
ATOM 739 O O . ILE A 1 89 ? 50.601 68.029 85.824 1.00 78.33 82 ILE A O 1
ATOM 744 N N . THR A 1 90 ? 49.710 69.070 84.048 1.00 72.04 83 THR A N 1
ATOM 745 C CA . THR A 1 90 ? 48.631 68.099 83.919 1.00 70.80 83 THR A CA 1
ATOM 746 C C . THR A 1 90 ? 48.981 66.953 82.994 1.00 68.74 83 THR A C 1
ATOM 747 O O . THR A 1 90 ? 48.314 65.919 83.040 1.00 68.20 83 THR A O 1
ATOM 751 N N . GLY A 1 91 ? 49.973 67.124 82.130 1.00 66.72 84 GLY A N 1
ATOM 752 C CA . GLY A 1 91 ? 50.324 66.087 81.195 1.00 60.04 84 GLY A CA 1
ATOM 753 C C . GLY A 1 91 ? 49.444 65.984 79.974 1.00 68.17 84 GLY A C 1
ATOM 754 O O . GLY A 1 91 ? 49.685 65.110 79.139 1.00 70.86 84 GLY A O 1
ATOM 755 N N . ILE A 1 92 ? 48.434 66.834 79.821 1.00 67.87 85 ILE A N 1
ATOM 756 C CA . ILE A 1 92 ? 47.505 66.683 78.711 1.00 65.59 85 ILE A CA 1
ATOM 757 C C . ILE A 1 92 ? 47.381 67.990 77.938 1.00 64.31 85 ILE A C 1
ATOM 758 O O . ILE A 1 92 ? 47.399 69.078 78.526 1.00 68.91 85 ILE A O 1
ATOM 763 N N . THR A 1 93 ? 47.254 67.875 76.614 1.00 58.87 86 THR A N 1
ATOM 764 C CA . THR A 1 93 ? 47.129 69.011 75.708 1.00 67.23 86 THR A CA 1
ATOM 765 C C . THR A 1 93 ? 45.840 68.898 74.907 1.00 71.21 86 THR A C 1
ATOM 766 O O . THR A 1 93 ? 45.464 67.803 74.468 1.00 65.65 86 THR A O 1
ATOM 770 N N . TYR A 1 94 ? 45.182 70.034 74.683 1.00 67.68 87 TYR A N 1
ATOM 771 C CA . TYR A 1 94 ? 43.844 70.038 74.102 1.00 72.64 87 TYR A CA 1
ATOM 772 C C . TYR A 1 94 ? 43.815 70.765 72.766 1.00 71.38 87 TYR A C 1
ATOM 773 O O . TYR A 1 94 ? 44.335 71.879 72.640 1.00 76.61 87 TYR A O 1
ATOM 782 N N . GLN A 1 95 ? 43.203 70.113 71.784 1.00 64.99 88 GLN A N 1
ATOM 783 C CA . GLN A 1 95 ? 42.812 70.703 70.516 1.00 71.93 88 GLN A CA 1
ATOM 784 C C . GLN A 1 95 ? 41.290 70.876 70.532 1.00 75.10 88 GLN A C 1
ATOM 785 O O . GLN A 1 95 ? 40.559 69.888 70.647 1.00 71.11 88 GLN A O 1
ATOM 791 N N . SER A 1 96 ? 40.800 72.112 70.436 1.00 75.80 89 SER A N 1
ATOM 792 C CA . SER A 1 96 ? 39.356 72.297 70.502 1.00 74.58 89 SER A CA 1
ATOM 793 C C . SER A 1 96 ? 38.794 72.900 69.217 1.00 72.87 89 SER A C 1
ATOM 794 O O . SER A 1 96 ? 39.517 73.407 68.351 1.00 73.78 89 SER A O 1
ATOM 797 N N . ASN A 1 97 ? 37.467 72.785 69.111 1.00 68.38 90 ASN A N 1
ATOM 798 C CA . ASN A 1 97 ? 36.682 73.297 67.991 1.00 69.15 90 ASN A CA 1
ATOM 799 C C . ASN A 1 97 ? 37.174 72.732 66.665 1.00 70.53 90 ASN A C 1
ATOM 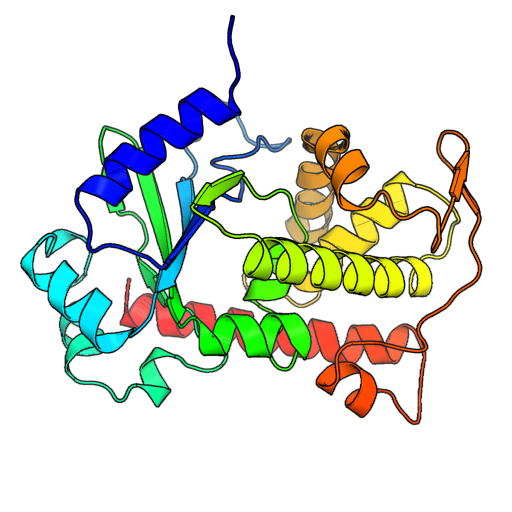800 O O . ASN A 1 97 ? 37.232 73.420 65.648 1.00 70.84 90 ASN A O 1
ATOM 805 N N . ILE A 1 98 ? 37.522 71.450 66.701 1.00 71.17 91 ILE A N 1
ATOM 806 C CA . ILE A 1 98 ? 37.879 70.663 65.528 1.00 67.72 91 ILE A CA 1
ATOM 807 C C . ILE A 1 98 ? 36.586 70.179 64.894 1.00 73.65 91 ILE A C 1
ATOM 808 O O . ILE A 1 98 ? 35.809 69.469 65.538 1.00 71.47 91 ILE A O 1
ATOM 813 N N . GLU A 1 99 ? 36.351 70.554 63.638 1.00 78.60 92 GLU A N 1
ATOM 814 C CA . GLU A 1 99 ? 35.092 70.269 62.950 1.00 72.80 92 GLU A CA 1
ATOM 815 C C . GLU A 1 99 ? 35.184 68.972 62.150 1.00 74.93 92 GLU A C 1
ATOM 816 O O . GLU A 1 99 ? 36.096 68.800 61.336 1.00 83.25 92 GLU A O 1
ATOM 822 N N . TYR A 1 100 ? 34.233 68.069 62.376 1.00 70.87 93 TYR A N 1
ATOM 823 C CA . TYR A 1 100 ? 34.141 66.834 61.606 1.00 74.39 93 TYR A CA 1
ATOM 824 C C . TYR A 1 100 ? 32.677 66.434 61.471 1.00 76.04 93 TYR A C 1
ATOM 825 O O . TYR A 1 100 ? 32.005 66.177 62.477 1.00 73.64 93 TYR A O 1
ATOM 834 N N . LYS A 1 101 ? 32.181 66.394 60.234 1.00 70.16 94 LYS A N 1
ATOM 835 C CA . LYS A 1 101 ? 30.844 65.880 59.948 1.00 76.55 94 LYS A CA 1
ATOM 836 C C . LYS A 1 101 ? 29.775 66.603 60.775 1.00 73.37 94 LYS A C 1
ATOM 837 O O . LYS A 1 101 ? 29.019 65.990 61.523 1.00 68.85 94 LYS A O 1
ATOM 843 N N . GLY A 1 102 ? 29.734 67.927 60.647 1.00 72.45 95 GLY A N 1
ATOM 844 C CA . GLY A 1 102 ? 28.697 68.676 61.326 1.00 65.16 95 GLY A CA 1
ATOM 845 C C . GLY A 1 102 ? 28.770 68.693 62.836 1.00 70.02 95 GLY A C 1
ATOM 846 O O . GLY A 1 102 ? 27.824 69.161 63.484 1.00 72.44 95 GLY A O 1
ATOM 847 N N . HIS A 1 103 ? 29.851 68.194 63.425 1.00 70.29 96 HIS A N 1
ATOM 848 C CA . HIS A 1 103 ? 30.016 68.235 64.866 1.00 67.40 96 HIS A CA 1
ATOM 849 C C . HIS A 1 103 ? 31.357 68.870 65.210 1.00 73.99 96 HIS A C 1
ATOM 850 O O . HIS A 1 103 ? 32.256 68.983 64.371 1.00 72.41 96 HIS A O 1
ATOM 857 N N . LEU A 1 104 ? 31.477 69.286 66.466 1.00 71.22 97 LEU A N 1
ATOM 858 C CA . LEU A 1 104 ? 32.701 69.857 67.002 1.00 60.73 97 LEU A CA 1
ATOM 859 C C . LEU A 1 104 ? 33.320 68.895 68.009 1.00 71.30 97 LEU A C 1
ATOM 860 O O . LEU A 1 104 ? 32.662 68.488 68.973 1.00 72.29 97 LEU A O 1
ATOM 865 N N . PHE A 1 105 ? 34.583 68.534 67.774 1.00 68.99 98 PHE A N 1
ATOM 866 C CA . PHE A 1 105 ? 35.352 67.649 68.632 1.00 62.96 98 PHE A CA 1
ATOM 867 C C . PHE A 1 105 ? 36.425 68.429 69.386 1.00 74.91 98 PHE A C 1
ATOM 868 O O . PHE A 1 105 ? 37.052 69.350 68.841 1.00 73.26 98 PHE A O 1
ATOM 876 N N . LYS A 1 106 ? 36.664 68.024 70.628 1.00 70.77 99 LYS A N 1
ATOM 877 C CA . LYS A 1 106 ? 37.751 68.560 71.437 1.00 69.13 99 LYS A CA 1
ATOM 878 C C . LYS A 1 106 ? 38.443 67.385 72.112 1.00 69.94 99 LYS A C 1
ATOM 879 O O . LYS A 1 106 ? 37.844 66.720 72.966 1.00 70.00 99 LYS A O 1
ATOM 885 N N . TYR A 1 107 ? 39.697 67.120 71.738 1.00 67.58 100 TYR A N 1
ATOM 886 C CA . TYR A 1 107 ? 40.404 65.962 72.264 1.00 69.67 100 TYR A CA 1
ATOM 887 C C . TYR A 1 107 ? 41.656 66.386 73.011 1.00 71.86 100 TYR A C 1
ATOM 888 O O . TYR A 1 107 ? 42.286 67.400 72.686 1.00 69.95 100 TYR A O 1
ATOM 897 N N . GLY A 1 108 ? 41.983 65.597 74.032 1.00 69.91 101 GLY A N 1
ATOM 898 C CA . GLY A 1 108 ? 43.201 65.763 74.798 1.00 67.53 101 GLY A CA 1
ATOM 899 C C . GLY A 1 108 ? 44.122 64.589 74.553 1.00 67.79 101 GLY A C 1
ATOM 900 O O . GLY A 1 108 ? 43.667 63.462 74.353 1.00 71.01 101 GLY A O 1
ATOM 901 N N . ILE A 1 109 ? 45.419 64.872 74.553 1.00 70.03 102 ILE A N 1
ATOM 902 C CA . ILE A 1 109 ? 46.473 63.888 74.351 1.00 68.68 102 ILE A CA 1
ATOM 903 C C . ILE A 1 109 ? 47.298 63.834 75.630 1.00 71.82 102 ILE A C 1
ATOM 904 O O . ILE A 1 109 ? 47.703 64.880 76.154 1.00 66.44 102 ILE A O 1
ATOM 909 N N . ILE A 1 110 ? 47.540 62.623 76.135 1.00 68.59 103 ILE A N 1
ATOM 910 C CA . ILE A 1 110 ? 48.344 62.418 77.333 1.00 63.32 103 ILE A CA 1
ATOM 911 C C . ILE A 1 110 ? 49.200 61.172 77.139 1.00 70.92 103 ILE A C 1
ATOM 912 O O . ILE A 1 110 ? 48.732 60.158 76.610 1.00 71.18 103 ILE A O 1
ATOM 917 N N . GLU A 1 111 ? 50.468 61.252 77.532 1.00 74.63 104 GLU A N 1
ATOM 918 C CA . GLU A 1 111 ? 51.326 60.092 77.369 1.00 70.33 104 GLU A CA 1
ATOM 919 C C . GLU A 1 111 ? 50.919 59.017 78.362 1.00 68.07 104 GLU A C 1
ATOM 920 O O . GLU A 1 111 ? 50.412 59.306 79.451 1.00 69.84 104 GLU A O 1
ATOM 926 N N . TYR A 1 112 ? 51.099 57.764 77.943 1.00 62.51 105 TYR A N 1
ATOM 927 C CA . TYR A 1 112 ? 50.792 56.612 78.783 1.00 66.03 105 TYR A CA 1
ATOM 928 C C . TYR A 1 112 ? 51.312 56.799 80.204 1.00 70.11 105 TYR A C 1
ATOM 929 O O . TYR A 1 112 ? 50.579 56.618 81.184 1.00 67.42 105 TYR A O 1
ATOM 938 N N . GLY A 1 113 ? 52.582 57.192 80.321 1.00 75.26 106 GLY A N 1
ATOM 939 C CA . GLY A 1 113 ? 53.237 57.169 81.613 1.00 60.77 106 GLY A CA 1
ATOM 940 C C . GLY A 1 113 ? 52.691 58.220 82.543 1.00 64.51 106 GLY A C 1
ATOM 941 O O . GLY A 1 113 ? 52.435 57.944 83.715 1.00 68.96 106 GLY A O 1
ATOM 942 N N . ASP A 1 114 ? 52.480 59.432 82.033 1.00 69.29 107 ASP A N 1
ATOM 943 C CA . ASP A 1 114 ? 51.852 60.458 82.857 1.00 69.65 107 ASP A CA 1
ATOM 944 C C . ASP A 1 114 ? 50.449 60.040 83.278 1.00 70.21 107 ASP A C 1
ATOM 945 O O . ASP A 1 114 ? 49.996 60.377 84.382 1.00 64.54 107 ASP A O 1
ATOM 950 N N . PHE A 1 115 ? 49.748 59.294 82.415 1.00 66.33 108 PHE A N 1
ATOM 951 C CA . PHE A 1 115 ? 48.425 58.803 82.779 1.00 67.63 108 PHE A CA 1
ATOM 952 C C . PHE A 1 115 ? 48.514 57.821 83.938 1.00 71.11 108 PHE A C 1
ATOM 953 O O . PHE A 1 115 ? 47.752 57.914 84.913 1.00 69.24 108 PHE A O 1
ATOM 961 N N . VAL A 1 116 ? 49.451 56.873 83.852 1.00 66.81 109 VAL A N 1
ATOM 962 C CA . VAL A 1 116 ? 49.652 55.917 84.941 1.00 69.62 109 VAL A CA 1
ATOM 963 C C . VAL A 1 116 ? 50.011 56.641 86.237 1.00 72.98 109 VAL A C 1
ATOM 964 O O . VAL A 1 116 ? 49.369 56.442 87.278 1.00 71.59 109 VAL A O 1
ATOM 968 N N . ARG A 1 117 ? 51.039 57.503 86.193 1.00 69.07 110 ARG A N 1
ATOM 969 C CA . ARG A 1 117 ? 51.486 58.151 87.425 1.00 70.12 1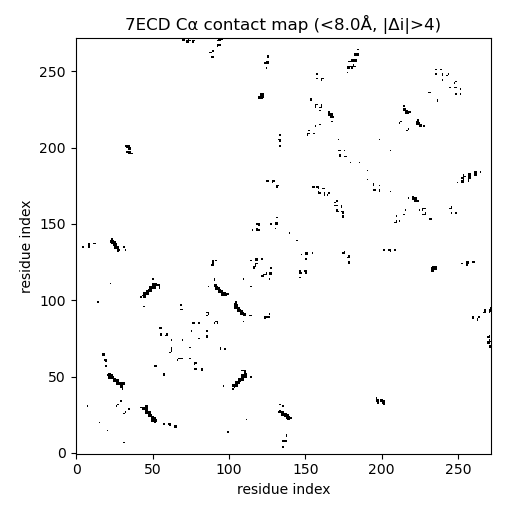10 ARG A CA 1
ATOM 970 C C . ARG A 1 117 ? 50.369 58.986 88.040 1.00 72.51 110 ARG A C 1
ATOM 971 O O . ARG A 1 117 ? 50.131 58.922 89.253 1.00 73.26 110 ARG A O 1
ATOM 979 N N . HIS A 1 118 ? 49.637 59.735 87.220 1.00 68.76 111 HIS A N 1
ATOM 980 C CA . HIS A 1 118 ? 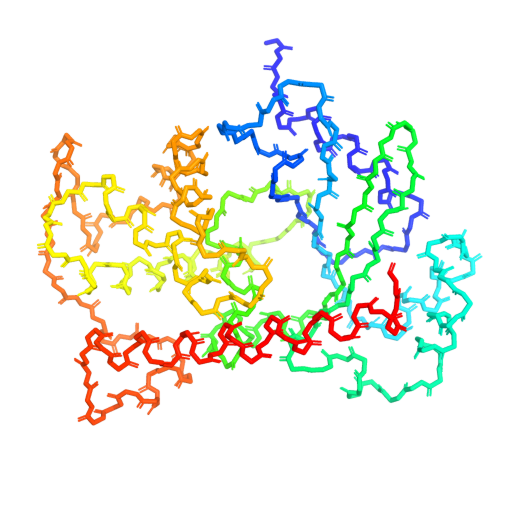48.621 60.597 87.800 1.00 68.05 111 HIS A CA 1
ATOM 981 C C . HIS A 1 118 ? 47.474 59.773 88.373 1.00 71.31 111 HIS A C 1
ATOM 982 O O . HIS A 1 118 ? 46.967 60.084 89.458 1.00 65.39 111 HIS A O 1
ATOM 989 N N . MET A 1 119 ? 47.074 58.696 87.683 1.00 72.28 112 MET A N 1
ATOM 990 C CA . MET A 1 119 ? 45.951 57.902 88.177 1.00 66.61 112 MET A CA 1
ATOM 991 C C . MET A 1 119 ? 46.307 57.196 89.474 1.00 68.34 112 MET A C 1
ATOM 992 O O . MET A 1 119 ? 45.472 57.081 90.375 1.00 70.99 112 MET A O 1
ATOM 997 N N . GLN A 1 120 ? 47.552 56.748 89.604 1.00 71.63 113 GLN A N 1
ATOM 998 C CA . GLN A 1 120 ? 47.915 55.958 90.770 1.00 71.53 113 GLN A CA 1
ATOM 999 C C . GLN A 1 120 ? 48.250 56.841 91.957 1.00 72.59 113 GLN A C 1
ATOM 1000 O O . GLN A 1 120 ? 47.863 56.533 93.089 1.00 76.46 113 GLN A O 1
ATOM 1006 N N . THR A 1 121 ? 48.978 57.930 91.728 1.00 67.16 114 THR A N 1
ATOM 1007 C CA . THR A 1 121 ? 49.504 58.708 92.842 1.00 72.70 114 THR A CA 1
ATOM 1008 C C . THR A 1 121 ? 48.778 60.015 93.093 1.00 65.65 114 THR A C 1
ATOM 1009 O O . THR A 1 121 ? 48.971 60.600 94.162 1.00 67.35 114 THR A O 1
ATOM 1013 N N . TRP A 1 122 ? 47.955 60.482 92.153 1.00 63.15 115 TRP A N 1
ATOM 1014 C CA . TRP A 1 122 ? 47.238 61.757 92.283 1.00 64.40 115 TRP A CA 1
ATOM 1015 C C . TRP A 1 122 ? 48.195 62.930 92.510 1.00 67.48 115 TRP A C 1
ATOM 1016 O O . TRP A 1 122 ? 47.847 63.920 93.148 1.00 66.87 115 TRP A O 1
ATOM 1027 N N . ASP A 1 123 ? 49.428 62.826 92.015 1.00 69.14 116 ASP A N 1
ATOM 1028 C CA . ASP A 1 123 ? 50.314 63.981 92.055 1.00 71.36 116 ASP A CA 1
ATOM 1029 C C . ASP A 1 123 ? 49.735 65.119 91.228 1.00 67.54 116 ASP A C 1
ATOM 1030 O O . ASP A 1 123 ? 49.918 66.294 91.566 1.00 68.30 116 ASP A O 1
ATOM 1035 N N . SER A 1 124 ? 49.053 64.779 90.140 1.00 63.06 117 SER A N 1
ATOM 1036 C CA . SER A 1 124 ? 48.133 65.657 89.436 1.00 65.70 117 SER A CA 1
ATOM 1037 C C . SER A 1 124 ? 46.725 65.058 89.486 1.00 69.25 117 SER A C 1
ATOM 1038 O O . SER A 1 124 ? 46.546 63.829 89.430 1.00 68.65 117 SER A O 1
ATOM 1041 N N . PHE A 1 125 ? 45.721 65.919 89.591 1.00 60.36 118 PHE A N 1
ATOM 1042 C CA . PHE A 1 125 ? 44.347 65.460 89.738 1.00 62.19 118 PHE A CA 1
ATOM 1043 C C . PHE A 1 125 ? 43.478 65.775 88.534 1.00 64.28 118 PHE A C 1
ATOM 1044 O O . PHE A 1 125 ? 42.314 65.356 88.499 1.00 63.51 118 PHE A O 1
ATOM 1052 N N . TYR A 1 126 ? 44.012 66.483 87.546 1.00 62.58 119 TYR A N 1
ATOM 1053 C CA . TYR A 1 126 ? 43.179 66.989 86.468 1.00 63.18 119 TYR A CA 1
ATOM 1054 C C . TYR A 1 126 ? 42.526 65.849 85.689 1.00 62.57 119 TYR A C 1
ATOM 1055 O O . TYR A 1 126 ? 41.296 65.776 85.571 1.00 62.70 119 TYR A O 1
ATOM 1064 N N . VAL A 1 127 ? 43.332 64.952 85.146 1.00 58.67 120 VAL A N 1
ATOM 1065 C CA . VAL A 1 127 ? 42.791 63.837 84.385 1.00 61.57 120 VAL A CA 1
ATOM 1066 C C . VAL A 1 127 ? 42.117 62.810 85.298 1.00 64.15 120 VAL A C 1
ATOM 1067 O O . VAL A 1 127 ? 41.011 62.359 84.977 1.00 63.42 120 VAL A O 1
ATOM 1071 N N . PRO A 1 128 ? 42.697 62.400 86.426 1.00 62.03 121 PRO A N 1
ATOM 1072 C CA . PRO A 1 128 ? 41.997 61.376 87.222 1.00 64.34 121 PRO A CA 1
ATOM 1073 C C . PRO A 1 128 ? 40.637 61.831 87.693 1.00 68.36 121 PRO A C 1
ATOM 1074 O O . PRO A 1 128 ? 39.739 60.996 87.896 1.00 69.48 121 PRO A O 1
ATOM 1078 N N . GLY A 1 129 ? 40.452 63.141 87.858 1.00 66.49 122 GLY A N 1
ATOM 1079 C CA . GLY A 1 129 ? 39.161 63.634 88.291 1.00 61.47 122 GLY A CA 1
ATOM 1080 C C . GLY A 1 129 ? 38.121 63.480 87.208 1.00 64.72 122 GLY A C 1
ATOM 1081 O O . GLY A 1 129 ? 36.947 63.225 87.491 1.00 68.54 122 GLY A O 1
ATOM 1082 N N . ARG A 1 130 ? 38.534 63.643 85.949 1.00 64.53 123 ARG A N 1
ATOM 1083 C CA . ARG A 1 130 ? 37.596 63.472 84.848 1.00 66.28 123 ARG A CA 1
ATOM 1084 C C . ARG A 1 130 ? 37.183 62.013 84.697 1.00 66.65 123 ARG A C 1
ATOM 1085 O O . ARG A 1 130 ? 36.068 61.720 84.242 1.00 70.34 123 ARG A O 1
ATOM 1093 N N . PHE A 1 131 ? 38.046 61.094 85.107 1.00 67.45 124 PHE A N 1
ATOM 1094 C CA . PHE A 1 131 ? 37.754 59.673 85.011 1.00 66.61 124 PHE A CA 1
ATOM 1095 C C . PHE A 1 131 ? 36.898 59.168 86.166 1.00 69.52 124 PHE A C 1
ATOM 1096 O O . PHE A 1 131 ? 36.592 57.964 86.222 1.00 66.84 124 PHE A O 1
ATOM 1104 N N . GLN A 1 132 ? 36.490 60.065 87.066 1.00 60.43 125 GLN A N 1
ATOM 1105 C CA . GLN A 1 132 ? 35.534 59.740 88.106 1.00 64.47 125 GLN A CA 1
ATOM 1106 C C . GLN A 1 132 ? 34.097 59.993 87.679 1.00 66.37 125 GLN A C 1
ATOM 1107 O O . GLN A 1 132 ? 33.179 59.697 88.446 1.00 69.42 125 GLN A O 1
ATOM 1113 N N . LYS A 1 133 ? 33.882 60.490 86.470 1.00 64.32 126 LYS A N 1
ATOM 1114 C CA . LYS A 1 133 ? 32.549 60.673 85.926 1.00 68.58 126 LYS A CA 1
ATOM 1115 C C . LYS A 1 133 ? 32.333 59.603 84.860 1.00 71.93 126 LYS A C 1
ATOM 1116 O O . LYS A 1 133 ? 33.253 58.825 84.591 1.00 68.52 126 LYS A O 1
ATOM 1122 N N . PRO A 1 134 ? 31.146 59.501 84.256 1.00 77.79 127 PRO A N 1
ATOM 1123 C CA . PRO A 1 134 ? 30.951 58.495 83.206 1.00 72.89 127 PRO A CA 1
ATOM 1124 C C . PRO A 1 134 ? 32.029 58.585 82.138 1.00 69.56 127 PRO A C 1
ATOM 1125 O O . PRO A 1 134 ? 32.449 59.673 81.741 1.00 69.41 127 PRO A O 1
ATOM 1129 N N . ILE A 1 135 ? 32.460 57.421 81.669 1.00 69.86 128 ILE A N 1
ATOM 1130 C CA . ILE A 1 135 ? 33.458 57.296 80.617 1.00 70.48 128 ILE A CA 1
ATOM 1131 C C . ILE A 1 135 ? 32.898 56.353 79.571 1.00 68.11 128 ILE A C 1
ATOM 1132 O O . ILE A 1 135 ? 32.451 55.252 79.905 1.00 67.74 128 ILE A O 1
ATOM 1137 N N . LEU A 1 136 ? 32.924 56.777 78.320 1.00 67.79 129 LEU A N 1
ATOM 1138 C CA . LEU A 1 136 ? 32.636 55.893 77.207 1.00 68.71 129 LEU A CA 1
ATOM 1139 C C . LEU A 1 136 ? 33.956 55.341 76.705 1.00 71.93 129 LEU A C 1
ATOM 1140 O O . LEU A 1 136 ? 34.805 56.097 76.225 1.00 68.71 129 LEU A O 1
ATOM 1145 N N . THR A 1 137 ? 34.122 54.031 76.820 1.00 77.42 130 THR A N 1
ATOM 1146 C CA . THR A 1 137 ? 35.346 53.366 76.404 1.00 72.21 130 THR A CA 1
ATOM 1147 C C . THR A 1 137 ? 35.301 53.113 74.902 1.00 75.02 130 THR A C 1
ATOM 1148 O O . THR A 1 137 ? 34.356 52.487 74.406 1.00 80.07 130 THR A O 1
ATOM 1152 N N . ILE A 1 138 ? 36.307 53.601 74.181 1.00 68.19 131 ILE A N 1
ATOM 1153 C CA . ILE A 1 138 ? 36.427 53.372 72.744 1.00 71.27 131 ILE A CA 1
ATOM 1154 C C . ILE A 1 138 ? 37.508 52.346 72.429 1.00 74.07 131 ILE A C 1
ATOM 1155 O O . ILE A 1 138 ? 37.354 51.534 71.513 1.00 75.54 131 ILE A O 1
ATOM 1160 N N . LYS A 1 139 ? 38.599 52.378 73.192 1.00 69.71 132 LYS A N 1
ATOM 1161 C CA . LYS A 1 139 ? 39.708 51.440 73.050 1.00 66.09 132 LYS A CA 1
ATOM 1162 C C . LYS A 1 139 ? 40.442 51.420 74.379 1.00 68.67 132 LYS A C 1
ATOM 1163 O O . LYS A 1 139 ? 40.916 52.467 74.832 1.00 71.52 132 LYS A O 1
ATOM 1169 N N . SER A 1 140 ? 40.516 50.257 75.021 1.00 67.84 133 SER A N 1
ATOM 1170 C CA . SER A 1 140 ? 41.211 50.147 76.299 1.00 67.04 133 SER A CA 1
ATOM 1171 C C . SER A 1 140 ? 41.758 48.728 76.434 1.00 68.79 133 SER A C 1
ATOM 1172 O O . SER A 1 140 ? 41.682 47.919 75.505 1.00 72.42 133 SER A O 1
ATOM 1175 N N . ASN A 1 141 ? 42.329 48.432 77.597 1.00 68.10 134 ASN A N 1
ATOM 1176 C CA . ASN A 1 141 ? 42.833 47.104 77.905 1.00 67.39 134 ASN A CA 1
ATOM 1177 C C . ASN A 1 141 ? 42.622 46.844 79.395 1.00 72.22 134 ASN A C 1
ATOM 1178 O O . ASN A 1 141 ? 42.233 47.743 80.148 1.00 73.67 134 ASN A O 1
ATOM 1183 N N . ASN A 1 142 ? 42.878 45.596 79.815 1.00 68.08 135 ASN A N 1
ATOM 1184 C CA . ASN A 1 142 ? 42.668 45.200 81.209 1.00 65.38 135 ASN A CA 1
ATOM 1185 C C . ASN A 1 142 ? 43.410 46.116 82.173 1.00 67.78 135 ASN A C 1
ATOM 1186 O O . ASN A 1 142 ? 42.890 46.470 83.237 1.00 68.68 135 ASN A O 1
ATOM 1191 N N . PHE A 1 143 ? 44.648 46.471 81.834 1.00 67.51 136 PHE A N 1
ATOM 1192 C CA . PHE A 1 143 ? 45.493 47.223 82.749 1.00 63.36 136 PHE A CA 1
ATOM 1193 C C . PHE A 1 143 ? 44.931 48.618 82.969 1.00 70.69 136 PHE A C 1
ATOM 1194 O O . PHE A 1 143 ? 44.829 49.090 84.110 1.00 71.25 136 PHE A O 1
ATOM 1202 N N . ILE A 1 144 ? 44.538 49.285 81.880 1.00 72.51 137 ILE A N 1
ATOM 1203 C CA . ILE A 1 144 ? 43.976 50.627 81.984 1.00 74.41 137 ILE A CA 1
ATOM 1204 C C . ILE A 1 144 ? 42.623 50.587 82.685 1.00 72.08 137 ILE A C 1
ATOM 1205 O O . ILE A 1 144 ? 42.321 51.452 83.525 1.00 67.17 137 ILE A O 1
ATOM 1210 N N . ASP A 1 145 ? 41.802 49.568 82.385 1.00 67.17 138 ASP A N 1
ATOM 1211 C CA . ASP A 1 145 ? 40.526 49.432 83.087 1.00 69.58 138 ASP A CA 1
ATOM 1212 C C . ASP A 1 145 ? 40.753 49.310 84.589 1.00 70.68 138 ASP A C 1
ATOM 1213 O O . ASP A 1 145 ? 39.997 49.874 85.398 1.00 69.18 138 ASP A O 1
ATOM 1218 N N . GLU A 1 146 ? 41.811 48.600 84.985 1.00 69.55 139 GLU A N 1
ATOM 1219 C CA . GLU A 1 146 ? 42.081 48.453 86.407 1.00 70.42 139 GLU A CA 1
ATOM 1220 C C . GLU A 1 146 ? 42.561 49.772 87.004 1.00 70.66 139 GLU A C 1
ATOM 1221 O O . GLU A 1 146 ? 42.257 50.082 88.164 1.00 69.72 139 GLU A O 1
ATOM 1227 N N . LEU A 1 147 ? 43.278 50.576 86.222 1.00 66.42 140 LEU A N 1
ATOM 1228 C CA . LEU A 1 147 ? 43.625 51.910 86.688 1.00 65.54 140 LEU A CA 1
ATOM 1229 C C . LEU A 1 147 ? 42.362 52.705 86.955 1.00 69.23 140 LEU A C 1
ATOM 1230 O O . LEU A 1 147 ? 42.209 53.326 88.017 1.00 66.42 140 LEU A O 1
ATOM 1235 N N . ILE A 1 148 ? 41.432 52.658 85.997 1.00 65.39 141 ILE A N 1
ATOM 1236 C CA . ILE A 1 148 ? 40.185 53.404 86.087 1.00 64.30 141 ILE A CA 1
ATOM 1237 C C . ILE A 1 148 ? 39.401 52.984 87.325 1.00 68.67 141 ILE A C 1
ATOM 1238 O O . ILE A 1 148 ? 38.865 53.834 88.055 1.00 71.36 141 ILE A O 1
ATOM 1243 N N . LEU A 1 149 ? 39.377 51.677 87.619 1.00 68.77 142 LEU A N 1
ATOM 1244 C CA . LEU A 1 149 ? 38.647 51.190 88.785 1.00 64.13 142 LEU A CA 1
ATOM 1245 C C . LEU A 1 149 ? 39.295 51.652 90.091 1.00 67.28 142 LEU A C 1
ATOM 1246 O O . LEU A 1 149 ? 38.599 52.130 90.995 1.00 64.81 142 LEU A O 1
ATOM 1251 N N . GLN A 1 150 ? 40.624 51.500 90.226 1.00 62.74 143 GLN A N 1
ATOM 1252 C CA . GLN A 1 150 ? 41.270 51.889 91.479 1.00 67.90 143 GLN A CA 1
ATOM 1253 C C . GLN A 1 150 ? 41.060 53.372 91.749 1.00 74.71 143 GLN A C 1
ATOM 1254 O O . GLN A 1 150 ? 40.796 53.783 92.891 1.00 71.91 143 GLN A O 1
ATOM 1260 N N . ASN A 1 151 ? 41.160 54.185 90.693 1.00 71.76 144 ASN A N 1
ATOM 1261 C CA . ASN A 1 151 ? 40.897 55.614 90.788 1.00 66.85 144 ASN A CA 1
ATOM 1262 C C . ASN A 1 151 ? 39.474 55.886 91.290 1.00 71.10 144 ASN A C 1
ATOM 1263 O O . ASN A 1 151 ? 39.261 56.740 92.163 1.00 67.02 144 ASN A O 1
ATOM 1268 N N . ARG A 1 152 ? 38.488 55.156 90.777 1.00 61.84 145 ARG A N 1
ATOM 1269 C CA . ARG A 1 152 ? 37.146 55.331 91.316 1.00 66.96 145 ARG A CA 1
ATOM 1270 C C . ARG A 1 152 ? 37.056 54.855 92.768 1.00 72.58 145 ARG A C 1
ATOM 1271 O O . ARG A 1 152 ? 36.430 55.521 93.602 1.00 69.92 145 ARG A O 1
ATOM 1279 N N . ARG A 1 153 ? 37.692 53.722 93.099 1.00 73.62 146 ARG A N 1
ATOM 1280 C CA . ARG A 1 153 ? 37.669 53.252 94.483 1.00 74.47 146 ARG A CA 1
ATOM 1281 C C . ARG A 1 153 ? 38.212 54.319 95.423 1.00 71.02 146 ARG A C 1
ATOM 1282 O O . ARG A 1 153 ? 37.585 54.650 96.435 1.00 72.38 146 ARG A O 1
ATOM 1290 N N . ASN A 1 154 ? 39.363 54.897 95.087 1.00 63.61 147 ASN A N 1
ATOM 1291 C CA . ASN A 1 154 ? 39.939 55.911 95.958 1.00 71.56 147 ASN A CA 1
ATOM 1292 C C . ASN A 1 154 ? 39.091 57.185 95.977 1.00 72.50 147 ASN A C 1
ATOM 1293 O O . ASN A 1 154 ? 38.987 57.854 97.012 1.00 69.72 147 ASN A O 1
ATOM 1298 N N . ALA A 1 155 ? 38.464 57.532 94.852 1.00 70.37 148 ALA A N 1
ATOM 1299 C CA . ALA A 1 155 ? 37.501 58.626 94.870 1.00 68.24 148 ALA A CA 1
ATOM 1300 C C . ALA A 1 155 ? 36.381 58.329 95.845 1.00 74.19 148 ALA A C 1
ATOM 1301 O O . ALA A 1 155 ? 35.915 59.220 96.574 1.00 76.99 148 ALA A O 1
ATOM 1303 N N . CYS A 1 156 ? 35.946 57.073 95.879 1.00 72.85 149 CYS A N 1
ATOM 1304 C CA . CYS A 1 156 ? 34.821 56.709 96.715 1.00 71.58 149 CYS A CA 1
ATOM 1305 C C . CYS A 1 156 ? 35.213 56.756 98.186 1.00 71.72 149 CYS A C 1
ATOM 1306 O O . CYS A 1 156 ? 34.440 57.225 99.023 1.00 71.71 149 CYS A O 1
ATOM 1309 N N . LYS A 1 157 ? 36.427 56.311 98.517 1.00 77.46 150 LYS A N 1
ATOM 1310 C CA . LYS A 1 157 ? 36.906 56.460 99.888 1.00 74.41 150 LYS A CA 1
ATOM 1311 C C . LYS A 1 157 ? 36.859 57.922 100.300 1.00 77.11 150 LYS A C 1
ATOM 1312 O O . LYS A 1 157 ? 36.327 58.267 101.358 1.00 77.51 150 LYS A O 1
ATOM 1318 N N . VAL A 1 158 ? 37.374 58.804 99.445 1.00 80.49 151 VAL A N 1
ATOM 1319 C CA . VAL A 1 158 ? 37.359 60.223 99.763 1.00 76.27 151 VAL A CA 1
ATOM 1320 C C . VAL A 1 158 ? 35.927 60.723 99.887 1.00 76.01 151 VAL A C 1
ATOM 1321 O O . VAL A 1 158 ? 35.600 61.487 100.806 1.00 78.14 151 VAL A O 1
ATOM 1325 N N . GLY A 1 159 ? 35.045 60.282 98.986 1.00 71.13 152 GLY A N 1
ATOM 1326 C CA . GLY A 1 159 ? 33.646 60.675 99.089 1.00 73.24 152 GLY A CA 1
ATOM 1327 C C . GLY A 1 159 ? 33.033 60.314 100.433 1.00 81.40 152 GLY A C 1
ATOM 1328 O O . GLY A 1 159 ? 32.407 61.152 101.088 1.00 79.02 152 GLY A O 1
ATOM 1329 N N . LEU A 1 160 ? 33.218 59.058 100.868 1.00 81.75 153 LEU A N 1
ATOM 1330 C CA . LEU A 1 160 ? 32.661 58.617 102.142 1.00 82.40 153 LEU A CA 1
ATOM 1331 C C . LEU A 1 160 ? 33.250 59.394 103.309 1.00 82.27 153 LEU A C 1
ATOM 1332 O O . LEU A 1 160 ? 32.553 59.662 104.295 1.00 87.03 153 LEU A O 1
ATOM 1337 N N . LEU A 1 161 ? 34.524 59.771 103.211 1.00 79.53 154 LEU A N 1
ATOM 1338 C CA . LEU A 1 161 ? 35.159 60.539 104.276 1.00 83.98 154 LEU A CA 1
ATOM 1339 C C . LEU A 1 161 ? 34.516 61.912 104.439 1.00 87.10 154 LEU A C 1
ATOM 1340 O O . LEU A 1 161 ? 34.356 62.397 105.566 1.00 92.92 154 LEU A O 1
ATOM 1345 N N . CYS A 1 162 ? 34.144 62.558 103.328 1.00 80.07 155 CYS A N 1
ATOM 1346 C CA . CYS A 1 162 ? 33.623 63.921 103.384 1.00 86.21 155 CYS A CA 1
ATOM 1347 C C . CYS A 1 162 ? 32.148 63.977 103.732 1.00 94.23 155 CYS A C 1
ATOM 1348 O O . CYS A 1 162 ? 31.689 64.991 104.274 1.00 101.46 155 CYS A O 1
ATOM 1351 N N . LEU A 1 163 ? 31.410 62.916 103.421 1.00 93.83 156 LEU A N 1
ATOM 1352 C CA . LEU A 1 163 ? 29.966 62.915 103.566 1.00 95.04 156 LEU A CA 1
ATOM 1353 C C . LEU A 1 163 ? 29.558 63.223 104.999 1.00 100.00 156 LEU A C 1
ATOM 1354 O O . LEU A 1 163 ? 30.138 62.698 105.957 1.00 101.39 156 LEU A O 1
ATOM 1359 N N . ASN A 1 164 ? 28.548 64.082 105.136 1.00 100.72 157 ASN A N 1
ATOM 1360 C CA . ASN A 1 164 ? 27.937 64.369 106.427 1.00 105.46 157 ASN A CA 1
ATOM 1361 C C . ASN A 1 164 ? 26.682 63.535 106.667 1.00 106.95 157 ASN A C 1
ATOM 1362 O O . ASN A 1 164 ? 26.586 62.829 107.678 1.00 111.67 157 ASN A O 1
ATOM 1367 N N . ASN A 1 165 ? 25.734 63.562 105.740 1.00 100.73 158 ASN A N 1
ATOM 1368 C CA . ASN A 1 165 ? 24.574 62.689 105.820 1.00 104.63 158 ASN A CA 1
ATOM 1369 C C . ASN A 1 165 ? 24.839 61.388 105.069 1.00 103.06 158 ASN A C 1
ATOM 1370 O O . ASN A 1 165 ? 25.535 61.370 104.051 1.00 103.94 158 ASN A O 1
ATOM 1375 N N . LYS A 1 166 ? 24.277 60.299 105.584 1.00 97.86 159 LYS A N 1
ATOM 1376 C CA . LYS A 1 166 ? 24.437 58.973 104.995 1.00 93.68 159 LYS A CA 1
ATOM 1377 C C . LYS A 1 166 ? 23.406 58.748 103.884 1.00 99.90 159 LYS A C 1
ATOM 1378 O O . LYS A 1 166 ? 22.591 57.829 103.932 1.00 102.29 159 LYS A O 1
ATOM 1384 N N . ASP A 1 167 ? 23.465 59.605 102.860 1.00 100.62 160 ASP A N 1
ATOM 1385 C CA . ASP A 1 167 ? 22.544 59.576 101.725 1.00 99.83 160 ASP A CA 1
ATOM 1386 C C . ASP A 1 167 ? 23.284 59.231 100.431 1.00 98.04 160 ASP A C 1
ATOM 1387 O O . ASP A 1 167 ? 24.354 59.782 100.156 1.00 95.24 160 ASP A O 1
ATOM 1392 N N . LEU A 1 168 ? 22.700 58.345 99.611 1.00 97.31 161 LEU A N 1
ATOM 1393 C CA . LEU A 1 168 ? 23.414 57.866 98.426 1.00 93.40 161 LEU A CA 1
ATOM 1394 C C . LEU A 1 168 ? 23.632 58.984 97.409 1.00 94.93 161 LEU A C 1
ATOM 1395 O O . LEU A 1 168 ? 24.769 59.217 96.973 1.00 89.84 161 LEU A O 1
ATOM 1400 N N . LYS A 1 169 ? 22.555 59.686 97.011 1.00 94.06 162 LYS A N 1
ATOM 1401 C CA . LYS A 1 169 ? 22.697 60.753 96.015 1.00 91.23 162 LYS A CA 1
ATOM 1402 C C . LYS A 1 169 ? 23.796 61.738 96.413 1.00 89.87 162 LYS A C 1
ATOM 1403 O O . LYS A 1 169 ? 24.515 62.262 95.555 1.00 87.65 162 LYS A O 1
ATOM 1409 N N . ASP A 1 170 ? 23.963 61.980 97.716 1.00 88.25 163 ASP A N 1
ATOM 1410 C CA . ASP A 1 170 ? 24.938 62.977 98.141 1.00 89.35 163 ASP A CA 1
ATOM 1411 C C . ASP A 1 170 ? 26.358 62.427 98.109 1.00 91.28 163 ASP A C 1
ATOM 1412 O O . ASP A 1 170 ? 27.331 63.187 98.002 1.00 88.37 163 ASP A O 1
ATOM 1417 N N . LEU A 1 171 ? 26.509 61.114 98.261 1.00 94.85 164 LEU A N 1
ATOM 1418 C CA . LEU A 1 171 ? 27.809 60.517 97.978 1.00 88.59 164 LEU A CA 1
ATOM 1419 C C . LEU A 1 171 ? 28.187 60.730 96.519 1.00 82.55 164 LEU A C 1
ATOM 1420 O O . LEU A 1 171 ? 29.303 61.162 96.212 1.00 82.06 164 LEU A O 1
ATOM 1425 N N . TYR A 1 172 ? 27.253 60.463 95.603 1.00 80.57 165 TYR A N 1
ATOM 1426 C CA . TYR A 1 172 ? 27.531 60.665 94.186 1.00 84.24 165 TYR A CA 1
ATOM 1427 C C . TYR A 1 172 ? 27.883 62.127 93.896 1.00 81.39 165 TYR A C 1
ATOM 1428 O O . TYR A 1 172 ? 28.812 62.413 93.129 1.00 80.34 165 TYR A O 1
ATOM 1437 N N . LEU A 1 173 ? 27.185 63.065 94.536 1.00 81.71 166 LEU A N 1
ATOM 1438 C CA . LEU A 1 173 ? 27.502 64.478 94.348 1.00 75.67 166 LEU A CA 1
ATOM 1439 C C . LEU A 1 173 ? 28.856 64.836 94.962 1.00 81.34 166 LEU A C 1
ATOM 1440 O O . LEU A 1 173 ? 29.636 65.589 94.368 1.00 76.66 166 LEU A O 1
ATOM 1445 N N . THR A 1 174 ? 29.154 64.317 96.156 1.00 80.71 167 THR A N 1
ATOM 1446 C CA . THR A 1 174 ? 30.447 64.607 96.766 1.00 76.40 16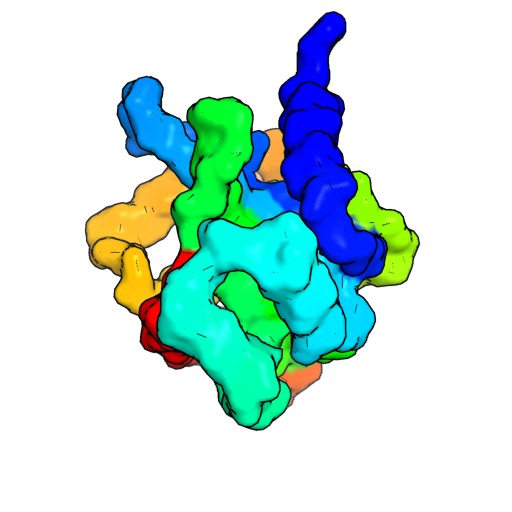7 THR A CA 1
ATOM 1447 C C . THR A 1 174 ? 31.588 64.095 95.902 1.00 77.46 167 THR A C 1
ATOM 1448 O O . THR A 1 174 ? 32.595 64.785 95.720 1.00 78.28 167 THR A O 1
ATOM 1452 N N . ILE A 1 175 ? 31.440 62.893 95.345 1.00 80.39 168 ILE A N 1
ATOM 1453 C CA . ILE A 1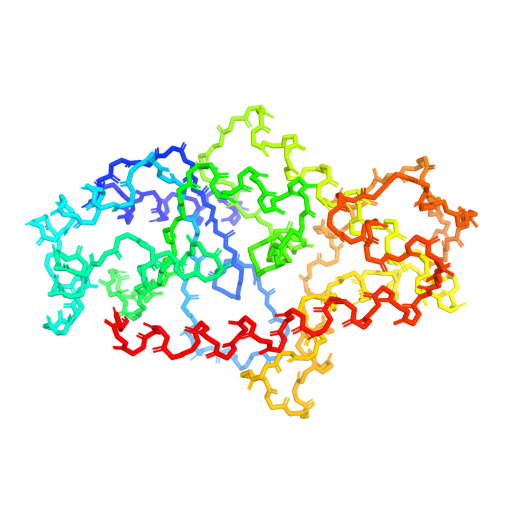 175 ? 32.482 62.329 94.493 1.00 75.67 168 ILE A CA 1
ATOM 1454 C C . ILE A 1 175 ? 32.627 63.159 93.229 1.00 74.35 168 ILE A C 1
ATOM 1455 O O . ILE A 1 175 ? 33.727 63.562 92.834 1.00 75.51 168 ILE A O 1
ATOM 1460 N N . CYS A 1 176 ? 31.506 63.419 92.574 1.00 73.16 169 CYS A N 1
ATOM 1461 C CA . CYS A 1 176 ? 31.542 64.100 91.299 1.00 74.02 169 CYS A CA 1
ATOM 1462 C C . CYS A 1 176 ? 32.083 65.520 91.450 1.00 78.11 169 CYS A C 1
ATOM 1463 O O . CYS A 1 176 ? 32.451 66.160 90.457 1.00 75.12 169 CYS A O 1
ATOM 1466 N N . ASN A 1 177 ? 32.206 65.994 92.686 1.00 78.66 170 ASN A N 1
ATOM 1467 C CA . ASN A 1 177 ? 32.592 67.369 92.971 1.00 78.26 170 ASN A CA 1
ATOM 1468 C C . ASN A 1 177 ? 34.094 67.535 93.210 1.00 75.03 170 ASN A C 1
ATOM 1469 O O . ASN A 1 177 ? 34.627 68.638 93.036 1.00 72.49 170 ASN A O 1
ATOM 1474 N N . LEU A 1 178 ? 34.777 66.471 93.616 1.00 70.27 171 LEU A N 1
ATOM 1475 C CA . LEU A 1 178 ? 36.203 66.488 93.937 1.00 74.97 171 LEU A CA 1
ATOM 1476 C C . LEU A 1 178 ? 37.072 67.259 92.947 1.00 70.68 171 LEU A C 1
ATOM 1477 O O . LEU A 1 178 ? 37.953 68.019 93.358 1.00 66.71 171 LEU A O 1
ATOM 1482 N N . SER A 1 179 ? 36.841 67.082 91.649 1.00 67.11 172 SER A N 1
ATOM 1483 C CA . SER A 1 179 ? 37.634 67.791 90.656 1.00 70.32 172 SER A CA 1
ATOM 1484 C C . SER A 1 179 ? 37.032 69.135 90.258 1.00 68.42 172 SER A C 1
ATOM 1485 O O . SER A 1 179 ? 37.605 69.827 89.409 1.00 64.93 172 SER A O 1
ATOM 1488 N N . TYR A 1 180 ? 35.895 69.511 90.841 1.00 68.46 173 TYR A N 1
ATOM 1489 C CA . TYR A 1 180 ? 35.284 70.811 90.588 1.00 68.85 173 TYR A CA 1
ATOM 1490 C C . TYR A 1 180 ? 35.549 71.818 91.700 1.00 70.98 173 TYR A C 1
ATOM 1491 O O . TYR A 1 180 ? 35.466 73.027 91.451 1.00 71.83 173 TYR A O 1
ATOM 1500 N N . SER A 1 181 ? 35.857 71.357 92.912 1.00 68.61 174 SER A N 1
ATOM 1501 C CA . SER A 1 181 ? 36.193 72.274 93.987 1.00 65.92 174 SER A CA 1
ATOM 1502 C C . SER A 1 181 ? 37.446 73.048 93.622 1.00 73.76 174 SER A C 1
ATOM 1503 O O . SER A 1 181 ? 38.510 72.453 93.403 1.00 72.88 174 SER A O 1
ATOM 1506 N N . GLY A 1 182 ? 37.312 74.372 93.539 1.00 68.98 175 GLY A N 1
ATOM 1507 C CA . GLY A 1 182 ? 38.433 75.225 93.223 1.00 67.22 175 GLY A CA 1
ATOM 1508 C C . GLY A 1 182 ? 38.674 75.457 91.751 1.00 67.65 175 GLY A C 1
ATOM 1509 O O . GLY A 1 182 ? 39.610 76.188 91.415 1.00 68.61 175 GLY A O 1
ATOM 1510 N N . ASP A 1 183 ? 37.877 74.852 90.864 1.00 66.31 176 ASP A N 1
ATOM 1511 C CA . ASP A 1 183 ? 38.070 75.024 89.430 1.00 64.16 176 ASP A CA 1
ATOM 1512 C C . ASP A 1 183 ? 37.859 76.483 89.070 1.00 66.75 176 ASP A C 1
ATOM 1513 O O . ASP A 1 183 ? 36.845 77.081 89.429 1.00 72.02 176 ASP A O 1
ATOM 1518 N N . THR A 1 184 ? 38.815 77.045 88.338 1.00 71.42 177 THR A N 1
ATOM 1519 C CA . THR A 1 184 ? 38.821 78.461 88.005 1.00 68.96 177 THR A CA 1
ATOM 1520 C C . THR A 1 184 ? 38.067 78.803 86.724 1.00 72.46 177 THR A C 1
ATOM 1521 O O . THR A 1 184 ? 37.916 79.987 86.434 1.00 77.96 177 THR A O 1
ATOM 1525 N N . ARG A 1 185 ? 37.585 77.834 85.940 1.00 77.45 178 ARG A N 1
ATOM 1526 C CA . ARG A 1 185 ? 36.883 78.184 84.708 1.00 76.39 178 ARG A CA 1
ATOM 1527 C C . ARG A 1 185 ? 35.367 78.021 84.822 1.00 75.61 178 ARG A C 1
ATOM 1528 O O . ARG A 1 185 ? 34.668 78.089 83.814 1.00 78.83 178 ARG A O 1
ATOM 1536 N N . MET A 1 186 ? 34.844 77.844 86.031 1.00 78.87 179 MET A N 1
ATOM 1537 C CA . MET A 1 186 ? 33.416 77.675 86.281 1.00 81.50 179 MET A CA 1
ATOM 1538 C C . MET A 1 186 ? 32.916 78.864 87.088 1.00 84.54 179 MET A C 1
ATOM 1539 O O . MET A 1 186 ? 33.333 79.044 88.236 1.00 87.63 179 MET A O 1
ATOM 1544 N N . LYS A 1 187 ? 32.006 79.651 86.513 1.00 84.79 180 LYS A N 1
ATOM 1545 C CA . LYS A 1 187 ? 31.393 80.737 87.271 1.00 84.82 180 LYS A CA 1
ATOM 1546 C C . LYS A 1 187 ? 30.785 80.202 88.565 1.00 88.68 180 LYS A C 1
ATOM 1547 O O . LYS A 1 187 ? 30.293 79.069 88.622 1.00 90.03 180 LYS A O 1
ATOM 1553 N N . VAL A 1 188 ? 30.821 81.036 89.606 1.00 85.30 181 VAL A N 1
ATOM 1554 C CA . VAL A 1 188 ? 30.445 80.599 90.949 1.00 85.36 181 VAL A CA 1
ATOM 1555 C C . VAL A 1 188 ? 29.039 80.032 90.980 1.00 85.35 181 VAL A C 1
ATOM 1556 O O . VAL A 1 188 ? 28.775 79.032 91.658 1.00 90.67 181 VAL A O 1
ATOM 1560 N N . ALA A 1 189 ? 28.115 80.667 90.255 1.00 89.25 182 ALA A N 1
ATOM 1561 C CA . ALA A 1 189 ? 26.709 80.283 90.318 1.00 86.87 182 ALA A CA 1
ATOM 1562 C C . ALA A 1 189 ? 26.494 78.888 89.746 1.00 92.16 182 ALA A C 1
ATOM 1563 O O . ALA A 1 189 ? 25.737 78.082 90.307 1.00 92.23 182 ALA A O 1
ATOM 1565 N N . GLU A 1 190 ? 27.168 78.577 88.639 1.00 86.65 183 GLU A N 1
ATOM 1566 C CA . GLU A 1 190 ? 26.887 77.338 87.941 1.00 87.87 183 GLU A CA 1
ATOM 1567 C C . GLU A 1 190 ? 27.642 76.149 88.513 1.00 84.61 183 GLU A C 1
ATOM 1568 O O . GLU A 1 190 ? 27.293 75.015 88.181 1.00 84.18 183 GLU A O 1
ATOM 1574 N N . ASN A 1 191 ? 28.643 76.370 89.373 1.00 89.65 184 ASN A N 1
ATOM 1575 C CA . ASN A 1 191 ? 29.450 75.268 89.898 1.00 89.06 184 ASN A CA 1
ATOM 1576 C C . ASN A 1 191 ? 28.630 74.189 90.605 1.00 88.36 184 ASN A C 1
ATOM 1577 O O . ASN A 1 191 ? 28.865 73.003 90.340 1.00 85.60 184 ASN A O 1
ATOM 1582 N N . PRO A 1 192 ? 27.698 74.517 91.517 1.00 91.48 185 PRO A N 1
ATOM 1583 C CA . PRO A 1 192 ? 26.911 73.431 92.136 1.00 83.79 185 PRO A CA 1
ATOM 1584 C C . PRO A 1 192 ? 25.905 72.828 91.182 1.00 81.01 185 PRO A C 1
ATOM 1585 O O . PRO A 1 192 ? 25.621 71.629 91.273 1.00 80.70 185 PRO A O 1
ATOM 1589 N N . LYS A 1 193 ? 25.362 73.626 90.260 1.00 82.94 186 LYS A N 1
ATOM 1590 C CA . LYS A 1 193 ? 24.371 73.107 89.330 1.00 80.57 186 LYS A CA 1
ATOM 1591 C C . LYS A 1 193 ? 25.006 72.165 88.316 1.00 78.47 186 LYS A C 1
ATOM 1592 O O . LYS A 1 193 ? 24.352 71.223 87.862 1.00 74.68 186 LYS A O 1
ATOM 1598 N N . LYS A 1 194 ? 26.272 72.395 87.950 1.00 72.92 187 LYS A N 1
ATOM 1599 C CA . LYS A 1 194 ? 26.934 71.498 87.009 1.00 69.08 187 LYS A CA 1
ATOM 1600 C C . LYS A 1 194 ? 27.015 70.089 87.578 1.00 74.07 187 LYS A C 1
ATOM 1601 O O . LYS A 1 194 ? 26.676 69.108 86.903 1.00 69.59 187 LYS A O 1
ATOM 1607 N N . VAL A 1 195 ? 27.446 69.977 88.834 1.00 70.67 188 VAL A N 1
ATOM 1608 C CA . VAL A 1 195 ? 27.544 68.677 89.488 1.00 71.64 188 VAL A CA 1
ATOM 1609 C C . VAL A 1 195 ? 26.175 68.001 89.574 1.00 79.30 188 VAL A C 1
ATOM 1610 O O . VAL A 1 195 ? 26.033 66.809 89.260 1.00 74.89 188 VAL A O 1
ATOM 1614 N N . GLU A 1 196 ? 25.151 68.742 90.021 1.00 75.89 189 GLU A N 1
ATOM 1615 C CA . GLU A 1 196 ? 23.812 68.166 90.080 1.00 78.91 189 GLU A CA 1
ATOM 1616 C C . GLU A 1 196 ? 23.348 67.728 88.703 1.00 75.57 189 GLU A C 1
ATOM 1617 O O . GLU A 1 196 ? 22.761 66.647 88.552 1.00 80.73 189 GLU A O 1
ATOM 1623 N N . ASN A 1 197 ? 23.607 68.548 87.682 1.00 65.03 190 ASN A N 1
ATOM 1624 C CA . ASN A 1 197 ? 23.132 68.219 86.343 1.00 75.66 190 ASN A CA 1
ATOM 1625 C C . ASN A 1 197 ? 23.827 66.986 85.772 1.00 79.31 190 ASN A C 1
ATOM 1626 O O . ASN A 1 197 ? 23.301 66.352 84.848 1.00 74.20 190 ASN A O 1
ATOM 1631 N N . ILE A 1 198 ? 25.017 66.656 86.271 1.00 78.16 191 ILE A N 1
ATOM 1632 C CA . ILE A 1 198 ? 25.715 65.479 85.784 1.00 74.04 191 ILE A CA 1
ATOM 1633 C C . ILE A 1 198 ? 25.170 64.233 86.450 1.00 74.90 191 ILE A C 1
ATOM 1634 O O . ILE A 1 198 ? 24.854 63.245 85.781 1.00 77.49 191 ILE A O 1
ATOM 1639 N N . VAL A 1 199 ? 25.065 64.269 87.779 1.00 73.76 192 VAL A N 1
ATOM 1640 C CA . VAL A 1 199 ? 24.572 63.131 88.541 1.00 76.77 192 VAL A CA 1
ATOM 1641 C C . VAL A 1 199 ? 23.097 62.890 88.247 1.00 85.29 192 VAL A C 1
ATOM 1642 O O . VAL A 1 199 ? 22.656 61.741 88.088 1.00 84.02 192 VAL A O 1
ATOM 1646 N N . GLY A 1 200 ? 22.315 63.967 88.162 1.00 76.71 193 GLY A N 1
ATOM 1647 C CA . GLY A 1 200 ? 20.909 63.818 87.869 1.00 74.79 193 GLY A CA 1
ATOM 1648 C C . GLY A 1 200 ? 20.651 63.009 86.616 1.00 82.44 193 GLY A C 1
ATOM 1649 O O . GLY A 1 200 ? 19.733 62.188 86.577 1.00 96.27 193 GLY A O 1
ATOM 1650 N N . ALA A 1 201 ? 21.465 63.204 85.586 1.00 75.78 194 ALA A N 1
ATOM 1651 C CA . ALA A 1 201 ? 21.163 62.647 84.280 1.00 75.87 194 ALA A CA 1
ATOM 1652 C C . ALA A 1 201 ? 21.902 61.352 84.000 1.00 78.09 194 ALA A C 1
ATOM 1653 O O . ALA A 1 201 ? 21.663 60.740 82.953 1.00 75.02 194 ALA A O 1
ATOM 1655 N N . SER A 1 202 ? 22.789 60.921 84.909 1.00 76.10 195 SER A N 1
ATOM 1656 C CA . SER A 1 202 ? 23.586 59.711 84.736 1.00 79.32 195 SER A CA 1
ATOM 1657 C C . SER A 1 202 ? 23.584 58.863 85.995 1.00 82.46 195 SER A C 1
ATOM 1658 O O . SER A 1 202 ? 24.538 58.117 86.243 1.00 86.84 195 SER A O 1
ATOM 1661 N N . TYR A 1 203 ? 22.532 58.979 86.804 1.00 84.87 196 TYR A N 1
ATOM 1662 C CA . TYR A 1 203 ? 22.458 58.246 88.064 1.00 82.51 196 TYR A CA 1
ATOM 1663 C C . TYR A 1 203 ? 22.732 56.760 87.870 1.00 84.35 196 TYR A C 1
ATOM 1664 O O . TYR A 1 203 ? 23.399 56.126 88.699 1.00 84.87 196 TYR A O 1
ATOM 1673 N N . ASP A 1 204 ? 22.248 56.193 86.764 1.00 81.82 197 ASP A N 1
ATOM 1674 C CA . ASP A 1 204 ? 22.481 54.780 86.506 1.00 80.07 197 ASP A CA 1
ATOM 1675 C C . ASP A 1 204 ? 23.969 54.498 86.374 1.00 85.09 197 ASP A C 1
ATOM 1676 O O . ASP A 1 204 ? 24.508 53.601 87.040 1.00 83.93 197 ASP A O 1
ATOM 1681 N N . LYS A 1 205 ? 24.653 55.278 85.531 1.00 83.42 198 LYS A N 1
ATOM 1682 C CA . LYS A 1 205 ? 26.088 55.097 85.343 1.00 79.55 198 LYS A CA 1
ATOM 1683 C C . LYS A 1 205 ? 26.829 55.198 86.666 1.00 81.36 198 LYS A C 1
ATOM 1684 O O . LYS A 1 205 ? 27.751 54.414 86.935 1.00 80.84 198 LYS A O 1
ATOM 1690 N N . PHE A 1 206 ? 26.427 56.143 87.518 1.00 77.47 199 PHE A N 1
ATOM 1691 C CA . PHE A 1 206 ? 27.064 56.254 88.826 1.00 81.27 199 PHE A CA 1
ATOM 1692 C C . PHE A 1 206 ? 26.785 55.030 89.679 1.00 81.50 199 PHE A C 1
ATOM 1693 O O . PHE A 1 206 ? 27.632 54.632 90.486 1.00 81.14 199 PHE A O 1
ATOM 1701 N N . ASN A 1 207 ? 25.605 54.424 89.520 1.00 83.50 200 ASN A N 1
ATOM 1702 C CA . ASN A 1 207 ? 25.306 53.203 90.259 1.00 84.71 200 ASN A CA 1
ATOM 1703 C C . ASN A 1 207 ? 26.326 52.122 89.939 1.00 82.47 200 ASN A C 1
ATOM 1704 O O . ASN A 1 207 ? 26.907 51.513 90.846 1.00 83.22 200 ASN A O 1
ATOM 1709 N N . GLU A 1 208 ? 26.597 51.915 88.648 1.00 78.81 201 GLU A N 1
ATOM 1710 C CA . GLU A 1 208 ? 27.576 50.909 88.242 1.00 80.71 201 GLU A CA 1
ATOM 1711 C C . 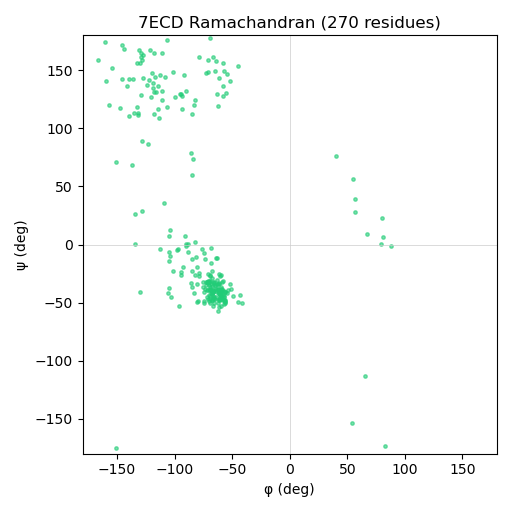GLU A 1 208 ? 28.985 51.281 88.699 1.00 82.67 201 GLU A C 1
ATOM 1712 O O . GLU A 1 208 ? 29.699 50.452 89.272 1.00 83.13 201 GLU A O 1
ATOM 1718 N N . MET A 1 209 ? 29.388 52.540 88.483 1.00 81.35 202 MET A N 1
ATOM 1719 C CA . MET A 1 209 ? 30.786 52.933 88.674 1.00 79.64 202 MET A CA 1
ATOM 1720 C C . MET A 1 209 ? 31.256 52.725 90.109 1.00 77.72 202 MET A C 1
ATOM 1721 O O . MET A 1 209 ? 32.385 52.279 90.337 1.00 81.21 202 MET A O 1
ATOM 1726 N N . TYR A 1 210 ? 30.427 53.073 91.088 1.00 80.56 203 TYR A N 1
ATOM 1727 C CA . TYR A 1 210 ? 30.817 53.093 92.496 1.00 83.83 203 TYR A CA 1
ATOM 1728 C C . TYR A 1 210 ? 30.145 51.964 93.280 1.00 86.40 203 TYR A C 1
ATOM 1729 O O . TYR A 1 210 ? 29.803 52.102 94.459 1.00 83.03 203 TYR A O 1
ATOM 1738 N N . ASN A 1 211 ? 29.992 50.817 92.613 1.00 88.69 204 ASN A N 1
ATOM 1739 C CA . ASN A 1 211 ? 29.410 49.600 93.185 1.00 87.78 204 ASN A CA 1
ATOM 1740 C C . ASN A 1 211 ? 30.481 48.815 93.947 1.00 83.74 204 ASN A C 1
ATOM 1741 O O . ASN A 1 211 ? 30.964 47.777 93.499 1.00 91.06 204 ASN A O 1
ATOM 1746 N N . PHE A 1 212 ? 30.857 49.334 95.119 1.00 80.39 205 PHE A N 1
ATOM 1747 C CA . PHE A 1 212 ? 31.945 48.774 95.934 1.00 81.47 205 PHE A CA 1
ATOM 1748 C C . PHE A 1 212 ? 31.408 48.424 97.318 1.00 85.24 205 PHE A C 1
ATOM 1749 O O . PHE A 1 212 ? 31.521 49.214 98.263 1.00 81.90 205 PHE A O 1
ATOM 1757 N N . ASN A 1 213 ? 30.860 47.216 97.452 1.00 92.29 206 ASN A N 1
ATOM 1758 C CA . ASN A 1 213 ? 30.135 46.908 98.677 1.00 91.48 206 ASN A CA 1
ATOM 1759 C C . ASN A 1 213 ? 31.061 46.664 99.858 1.00 88.44 206 ASN A C 1
ATOM 1760 O O . ASN A 1 213 ? 30.573 46.569 100.989 1.00 95.53 206 ASN A O 1
ATOM 1765 N N . ASP A 1 214 ? 32.372 46.603 99.636 1.00 79.44 207 ASP A N 1
ATOM 1766 C CA . ASP A 1 214 ? 33.323 46.497 100.734 1.00 83.09 207 ASP A CA 1
ATOM 1767 C C . ASP A 1 214 ? 33.619 47.836 101.389 1.00 86.03 207 ASP A C 1
ATOM 1768 O O . ASP A 1 214 ? 34.275 47.870 102.438 1.00 87.29 207 ASP A O 1
ATOM 1773 N N . LEU A 1 215 ? 33.185 48.935 100.783 1.00 88.17 208 LEU A N 1
ATOM 1774 C CA . LEU A 1 215 ? 33.424 50.262 101.328 1.00 86.33 208 LEU A CA 1
ATOM 1775 C C . LEU A 1 215 ? 32.172 50.854 101.943 1.00 87.47 208 LEU A C 1
ATOM 1776 O O . LEU A 1 215 ? 32.227 51.433 103.034 1.00 91.13 208 LEU A O 1
ATOM 1781 N N . TYR A 1 216 ? 31.041 50.672 101.272 1.00 81.57 209 TYR A N 1
ATOM 1782 C CA . TYR A 1 216 ? 29.767 51.188 101.733 1.00 89.04 209 TYR A CA 1
ATOM 1783 C C . TYR A 1 216 ? 28.684 50.297 101.142 1.00 91.10 209 TYR A C 1
ATOM 1784 O O . TYR A 1 216 ? 28.869 49.713 100.067 1.00 90.24 209 TYR A O 1
ATOM 1793 N N . GLN A 1 217 ? 27.549 50.200 101.844 1.00 92.08 210 GLN A N 1
ATOM 1794 C CA . GLN A 1 217 ? 26.436 49.352 101.427 1.00 94.05 210 GLN A CA 1
ATOM 1795 C C . GLN A 1 217 ? 25.192 50.201 101.177 1.00 91.79 210 GLN A C 1
ATOM 1796 O O . GLN A 1 217 ? 24.910 51.139 101.930 1.00 91.94 210 GLN A O 1
ATOM 1802 N N . LYS A 1 218 ? 24.455 49.868 100.110 1.00 92.93 211 LYS A N 1
ATOM 1803 C CA . LYS A 1 218 ? 23.257 50.603 99.705 1.00 92.43 211 LYS A CA 1
ATOM 1804 C C . LYS A 1 218 ? 22.004 49.946 100.280 1.00 100.59 211 LYS A C 1
ATOM 1805 O O . LYS A 1 218 ? 21.814 48.732 100.145 1.00 104.62 211 LYS A O 1
ATOM 1811 N N . ASN A 1 219 ? 21.152 50.752 100.924 1.00 103.76 212 ASN A N 1
ATOM 1812 C CA . ASN A 1 219 ? 19.815 50.344 101.385 1.00 106.63 212 ASN A CA 1
ATOM 1813 C C . ASN A 1 219 ? 18.829 51.377 100.852 1.00 101.99 212 ASN A C 1
ATOM 1814 O O . ASN A 1 219 ? 18.536 52.365 101.532 1.00 97.42 212 ASN A O 1
ATOM 1819 N N . GLY A 1 220 ? 18.308 51.142 99.652 1.00 99.18 213 GLY A N 1
ATOM 1820 C CA . GLY A 1 220 ? 17.457 52.134 99.027 1.00 98.43 213 GLY A CA 1
ATOM 1821 C C . GLY A 1 220 ? 18.224 53.398 98.701 1.00 104.94 213 GLY A C 1
ATOM 1822 O O . GLY A 1 220 ? 19.132 53.380 97.860 1.00 104.65 213 GLY A O 1
ATOM 1823 N N . GLU A 1 221 ? 17.891 54.494 99.383 1.00 105.91 214 GLU A N 1
ATOM 1824 C CA . GLU A 1 221 ? 18.494 55.794 99.121 1.00 103.97 214 GLU A CA 1
ATOM 1825 C C . GLU A 1 221 ? 19.516 56.210 100.176 1.00 104.57 214 GLU A C 1
ATOM 1826 O O . GLU A 1 221 ? 20.178 57.238 99.999 1.00 105.14 214 GLU A O 1
ATOM 1832 N N . ARG A 1 222 ? 19.662 55.453 101.262 1.00 102.72 215 ARG A N 1
ATOM 1833 C CA . ARG A 1 222 ? 20.668 55.737 102.278 1.00 100.98 215 ARG A CA 1
ATOM 1834 C C . ARG A 1 222 ? 21.744 54.656 102.248 1.00 95.64 215 ARG A C 1
ATOM 1835 O O . ARG A 1 222 ? 21.572 53.600 101.634 1.00 95.81 215 ARG A O 1
ATOM 1843 N N . ILE A 1 223 ? 22.880 54.934 102.895 1.00 91.41 216 ILE A N 1
ATOM 1844 C CA . ILE A 1 223 ? 24.005 54.006 102.879 1.00 93.49 216 ILE A CA 1
ATOM 1845 C C . ILE A 1 223 ? 24.540 53.821 104.292 1.00 92.55 216 ILE A C 1
ATOM 1846 O O . ILE A 1 223 ? 24.372 54.671 105.169 1.00 90.80 216 ILE A O 1
ATOM 1851 N N . GLU A 1 224 ? 25.197 52.683 104.496 1.00 89.70 217 GLU A N 1
ATOM 1852 C CA . GLU A 1 224 ? 25.880 52.369 105.740 1.00 95.54 217 GLU A CA 1
ATOM 1853 C C . GLU A 1 224 ? 27.330 52.065 105.407 1.00 95.30 217 GLU A C 1
ATOM 1854 O O . GLU A 1 224 ? 27.617 51.360 104.431 1.00 95.79 217 GLU A O 1
ATOM 1860 N N . TYR A 1 225 ? 28.238 52.595 106.218 1.00 85.60 218 TYR A N 1
ATOM 1861 C CA . TYR A 1 225 ? 29.660 52.438 105.970 1.00 87.62 218 TYR A CA 1
ATOM 1862 C C . TYR A 1 225 ? 30.395 52.849 107.228 1.00 88.86 218 TYR A C 1
ATOM 1863 O O . TYR A 1 225 ? 29.859 53.576 108.067 1.00 89.65 218 TYR A O 1
ATOM 1872 N N . GLU A 1 226 ? 31.627 52.376 107.351 1.00 92.94 219 GLU A N 1
ATOM 1873 C CA . GLU A 1 226 ? 32.557 52.905 108.337 1.00 98.19 219 GLU A CA 1
ATOM 1874 C C . GLU A 1 226 ? 33.750 53.476 107.583 1.00 96.77 219 GLU A C 1
ATOM 1875 O O . GLU A 1 226 ? 34.253 52.854 106.639 1.00 98.87 219 GLU A O 1
ATOM 1881 N N . ILE A 1 227 ? 34.170 54.677 107.979 1.00 92.74 220 ILE A N 1
ATOM 1882 C CA . ILE A 1 227 ? 35.211 55.384 107.246 1.00 90.74 220 ILE A CA 1
ATOM 1883 C C . ILE A 1 227 ? 36.471 54.530 107.189 1.00 93.94 220 ILE A C 1
ATOM 1884 O O . ILE A 1 227 ? 36.955 54.028 108.213 1.00 91.88 220 ILE A O 1
ATOM 1889 N N . ASP A 1 228 ? 36.995 54.342 105.978 1.00 90.97 221 ASP A N 1
ATOM 1890 C CA . ASP A 1 228 ? 38.269 53.661 105.776 1.00 93.28 221 ASP A CA 1
ATOM 1891 C C . ASP A 1 228 ? 39.051 54.389 104.687 1.00 94.59 221 ASP A C 1
ATOM 1892 O O . ASP A 1 228 ? 38.679 54.335 103.510 1.00 94.19 221 ASP A O 1
ATOM 1897 N N . ILE A 1 229 ? 40.143 55.054 105.070 1.00 92.71 222 ILE A N 1
ATOM 1898 C CA . ILE A 1 229 ? 40.997 55.742 104.103 1.00 93.79 222 ILE A CA 1
ATOM 1899 C C . ILE A 1 229 ? 42.452 55.329 104.287 1.00 99.28 222 ILE A C 1
ATOM 1900 O O . ILE A 1 229 ? 43.363 56.113 103.997 1.00 96.24 222 ILE A O 1
ATOM 1905 N N . ASP A 1 230 ? 42.697 54.104 104.763 1.00 106.36 223 ASP A N 1
ATOM 1906 C CA . ASP A 1 230 ? 44.059 53.792 105.191 1.00 108.18 223 ASP A CA 1
ATOM 1907 C C . ASP A 1 230 ? 45.024 53.712 104.009 1.00 105.96 223 ASP A C 1
ATOM 1908 O O . ASP A 1 230 ? 46.202 54.071 104.153 1.00 110.30 223 ASP A O 1
ATOM 1913 N N . GLU A 1 231 ? 44.550 53.291 102.836 1.00 101.61 224 GLU A N 1
ATOM 1914 C CA . GLU A 1 231 ? 45.384 53.272 101.640 1.00 97.25 224 GLU A CA 1
ATOM 1915 C C . GLU A 1 231 ? 44.782 54.214 100.610 1.00 94.37 224 GLU A C 1
ATOM 1916 O O . GLU A 1 231 ? 43.692 53.953 100.094 1.00 98.99 224 GLU A O 1
ATOM 1922 N N . LEU A 1 232 ? 45.489 55.299 100.337 1.00 94.32 225 LEU A N 1
ATOM 1923 C CA . LEU A 1 232 ? 45.104 56.357 99.398 1.00 89.47 225 LEU A CA 1
ATOM 1924 C C . LEU A 1 232 ? 46.265 56.591 98.461 1.00 85.75 225 LEU A C 1
ATOM 1925 O O . LEU A 1 232 ? 47.394 56.158 98.729 1.00 92.30 225 LEU A O 1
ATOM 1930 N N . PRO A 1 233 ? 46.043 57.285 97.342 1.00 79.12 226 PRO A N 1
ATOM 1931 C CA . PRO A 1 233 ? 47.144 57.534 96.403 1.00 73.58 226 PRO A CA 1
ATOM 1932 C C . PRO A 1 233 ? 48.274 58.355 97.024 1.00 77.64 226 PRO A C 1
ATOM 1933 O O . PRO A 1 233 ? 48.046 59.297 97.790 1.00 75.91 226 PRO A O 1
ATOM 1937 N N . SER A 1 234 ? 49.507 57.998 96.634 1.00 76.23 227 SER A N 1
ATOM 1938 C CA . SER A 1 234 ? 50.695 58.296 97.434 1.00 70.60 227 SER A CA 1
ATOM 1939 C C . SER A 1 234 ? 50.901 59.798 97.685 1.00 79.25 227 SER A C 1
ATOM 1940 O O . SER A 1 234 ? 51.332 60.186 98.778 1.00 82.87 227 SER A O 1
ATOM 1943 N N . SER A 1 235 ? 50.621 60.670 96.705 1.00 73.66 228 SER A N 1
ATOM 1944 C CA . SER A 1 235 ? 50.908 62.091 96.944 1.00 74.28 228 SER A CA 1
ATOM 1945 C C . SER A 1 235 ? 49.906 62.720 97.912 1.00 78.92 228 SER A C 1
ATOM 1946 O O . SER A 1 235 ? 50.279 63.574 98.728 1.00 81.47 228 SER A O 1
ATOM 1949 N N . LEU A 1 236 ? 48.621 62.346 97.817 1.00 76.37 229 LEU A N 1
ATOM 1950 C CA . LEU A 1 236 ? 47.645 62.841 98.785 1.00 75.85 229 LEU A CA 1
ATOM 1951 C C . LEU A 1 236 ? 47.852 62.202 100.147 1.00 79.87 229 LEU A C 1
ATOM 1952 O O . LEU A 1 236 ? 47.703 62.863 101.181 1.00 81.60 229 LEU A O 1
ATOM 1957 N N . GLU A 1 237 ? 48.181 60.909 100.164 1.00 83.55 230 GLU A N 1
ATOM 1958 C CA . GLU A 1 237 ? 48.485 60.238 101.420 1.00 83.99 230 GLU A CA 1
ATOM 1959 C C . GLU A 1 237 ? 49.697 60.879 102.094 1.00 86.14 230 GLU A C 1
ATOM 1960 O O . GLU A 1 237 ? 49.691 61.110 103.309 1.00 90.94 230 GLU A O 1
ATOM 1966 N N . LYS A 1 238 ? 50.729 61.209 101.311 1.00 79.90 231 LYS A N 1
ATOM 1967 C CA . LYS A 1 238 ? 51.881 61.916 101.862 1.00 85.86 231 LYS A CA 1
ATOM 1968 C C . LYS A 1 238 ? 51.464 63.274 102.408 1.00 89.32 231 LYS A C 1
ATOM 1969 O O . LYS A 1 238 ? 51.950 63.711 103.457 1.00 90.40 231 LYS A O 1
ATOM 1975 N N . TYR A 1 239 ? 50.543 63.945 101.716 1.00 81.56 232 TYR A N 1
ATOM 1976 C CA . TYR A 1 239 ? 50.165 65.288 102.120 1.00 81.27 232 TYR A CA 1
ATOM 1977 C C . TYR A 1 239 ? 49.470 65.302 103.477 1.00 85.99 232 TYR A C 1
ATOM 1978 O O . TYR A 1 239 ? 49.607 66.270 104.237 1.00 84.87 232 TYR A O 1
ATOM 1987 N N . ILE A 1 240 ? 48.729 64.246 103.806 1.00 85.07 233 ILE A N 1
ATOM 1988 C CA . ILE A 1 240 ? 47.802 64.290 104.927 1.00 85.77 233 ILE A CA 1
ATOM 1989 C C . ILE A 1 240 ? 48.319 63.536 106.144 1.00 93.40 233 ILE A C 1
ATOM 1990 O O . ILE A 1 240 ? 47.574 63.387 107.120 1.00 94.64 233 ILE A O 1
ATOM 1995 N N . LYS A 1 241 ? 49.576 63.068 106.126 1.00 94.48 234 LYS A N 1
ATOM 1996 C CA . LYS A 1 241 ? 49.985 62.060 107.107 1.00 97.39 234 LYS A CA 1
ATOM 1997 C C . LYS A 1 241 ? 49.809 62.543 108.547 1.00 99.82 234 LYS A C 1
ATOM 1998 O O . LYS A 1 241 ? 49.470 61.743 109.428 1.00 101.97 234 LYS A O 1
ATOM 2004 N N . ASP A 1 242 ? 49.970 63.841 108.800 1.00 100.19 235 ASP A N 1
ATOM 2005 C CA . ASP A 1 242 ? 49.848 64.376 110.153 1.00 100.89 235 ASP A CA 1
ATOM 2006 C C . ASP A 1 242 ? 48.478 64.961 110.466 1.00 98.03 235 ASP A C 1
ATOM 2007 O O . ASP A 1 242 ? 48.253 65.382 111.605 1.00 102.88 235 ASP A O 1
ATOM 2012 N N . ASP A 1 243 ? 47.564 65.010 109.497 1.00 96.18 236 ASP A N 1
ATOM 2013 C CA . ASP A 1 243 ? 46.258 65.649 109.668 1.00 93.94 236 ASP A CA 1
ATOM 2014 C C . ASP A 1 243 ? 45.271 64.933 108.739 1.00 92.85 236 ASP A C 1
ATOM 2015 O O . ASP A 1 243 ? 44.813 65.449 107.729 1.00 96.36 236 ASP A O 1
ATOM 2020 N N . LYS A 1 244 ? 44.913 63.694 109.077 1.00 89.69 237 LYS A N 1
ATOM 2021 C CA . LYS A 1 244 ? 44.076 62.884 108.196 1.00 87.24 237 LYS A CA 1
ATOM 2022 C C . LYS A 1 244 ? 42.606 63.201 108.459 1.00 85.81 237 LYS A C 1
ATOM 2023 O O . LYS A 1 244 ? 41.885 62.456 109.117 1.00 93.86 237 LYS A O 1
ATOM 2029 N N . THR A 1 245 ? 42.152 64.325 107.903 1.00 85.15 238 THR A N 1
ATOM 2030 C CA . THR A 1 245 ? 40.778 64.799 108.041 1.00 84.31 238 THR A CA 1
ATOM 2031 C C . THR A 1 245 ? 40.218 65.168 106.670 1.00 82.47 238 THR A C 1
ATOM 2032 O O . THR A 1 245 ? 40.954 65.276 105.687 1.00 83.75 238 THR A O 1
ATOM 2036 N N . LYS A 1 246 ? 38.895 65.376 106.605 1.00 83.08 239 LYS A N 1
ATOM 2037 C CA . LYS A 1 246 ? 38.282 65.802 105.345 1.00 81.44 239 LYS A CA 1
ATOM 2038 C C . LYS A 1 246 ? 38.825 67.153 104.901 1.00 83.52 239 LYS A C 1
ATOM 2039 O O . LYS A 1 246 ? 39.081 67.370 103.709 1.00 79.39 239 LYS A O 1
ATOM 2045 N N . GLU A 1 247 ? 39.027 68.066 105.855 1.00 85.61 240 GLU A N 1
ATOM 2046 C CA . GLU A 1 247 ? 39.463 69.419 105.530 1.00 79.34 240 GLU A CA 1
ATOM 2047 C C . GLU A 1 247 ? 40.800 69.411 104.795 1.00 78.40 240 GLU A C 1
ATOM 2048 O O . GLU A 1 247 ? 40.954 70.069 103.761 1.00 76.21 240 GLU A O 1
ATOM 2054 N N . LYS A 1 248 ? 41.773 68.641 105.297 1.00 83.44 241 LYS A N 1
ATOM 2055 C CA . LYS A 1 248 ? 43.089 68.604 104.659 1.00 85.15 241 LYS A CA 1
ATOM 2056 C C . LYS A 1 248 ? 43.048 67.887 103.316 1.00 79.63 241 LYS A C 1
ATOM 2057 O O . LYS A 1 248 ? 43.814 68.229 102.410 1.00 82.61 241 LYS A O 1
ATOM 2063 N N . VAL A 1 249 ? 42.171 66.898 103.158 1.00 73.09 242 VAL A N 1
ATOM 2064 C CA . VAL A 1 249 ? 42.045 66.258 101.854 1.00 72.78 242 VAL A CA 1
ATOM 2065 C C . VAL A 1 249 ? 41.487 67.244 100.833 1.00 74.96 242 VAL A C 1
ATOM 2066 O O . VAL A 1 249 ? 41.976 67.330 99.699 1.00 72.23 242 VAL A O 1
ATOM 2070 N N . MET A 1 250 ? 40.454 68.008 101.218 1.00 75.16 243 MET A N 1
ATOM 2071 C CA . MET A 1 250 ? 39.889 68.990 100.298 1.00 73.90 243 MET A CA 1
ATOM 2072 C C . MET A 1 250 ? 40.866 70.123 100.020 1.00 75.91 243 MET A C 1
ATOM 2073 O O . MET A 1 250 ? 40.880 70.670 98.910 1.00 76.19 243 MET A O 1
ATOM 2078 N N . GLU A 1 251 ? 41.739 70.411 100.980 1.00 70.87 244 GLU A N 1
ATOM 2079 C CA . GLU A 1 251 ? 42.753 71.440 100.791 1.00 76.57 244 GLU A CA 1
ATOM 2080 C C . GLU A 1 251 ? 43.655 71.030 99.626 1.00 74.44 244 GLU A C 1
ATOM 2081 O O . GLU A 1 251 ? 43.846 71.793 98.679 1.00 74.40 244 GLU A O 1
ATOM 2087 N N . TYR A 1 252 ? 44.207 69.820 99.704 1.00 72.26 245 TYR A N 1
ATOM 2088 C CA . TYR A 1 252 ? 45.066 69.294 98.653 1.00 72.90 245 TYR A CA 1
ATOM 2089 C C . TYR A 1 252 ? 44.358 69.290 97.300 1.00 72.05 245 TYR A C 1
ATOM 2090 O O . TYR A 1 252 ? 44.883 69.800 96.303 1.00 71.69 245 TYR A O 1
ATOM 2099 N N . LEU A 1 253 ? 43.143 68.749 97.252 1.00 67.62 246 LEU A N 1
ATOM 2100 C CA . LEU A 1 253 ? 42.488 68.554 95.965 1.00 69.19 246 LEU A CA 1
ATOM 2101 C C . LEU A 1 253 ? 42.094 69.884 95.328 1.00 72.63 246 LEU A C 1
ATOM 2102 O O . LEU A 1 253 ? 42.337 70.103 94.135 1.00 73.48 246 LEU A O 1
ATOM 2107 N N . SER A 1 254 ? 41.478 70.786 96.100 1.00 72.01 247 SER A N 1
ATOM 2108 C CA . SER A 1 254 ? 41.042 72.043 95.501 1.00 73.01 247 SER A CA 1
ATOM 2109 C C . SER A 1 254 ? 42.228 72.940 95.177 1.00 70.97 247 SER A C 1
ATOM 2110 O O . SER A 1 254 ? 42.181 73.679 94.191 1.00 71.35 247 SER A O 1
ATOM 2113 N N . ASP A 1 255 ? 43.298 72.884 95.974 1.00 72.28 248 ASP A N 1
ATOM 2114 C CA . ASP A 1 255 ? 44.528 73.562 95.577 1.00 71.21 248 ASP A CA 1
ATOM 2115 C C . ASP A 1 255 ? 45.001 73.067 94.220 1.00 73.14 248 ASP A C 1
ATOM 2116 O O . ASP A 1 255 ? 45.400 73.860 93.364 1.00 73.16 248 ASP A O 1
ATOM 2121 N N . LEU A 1 256 ? 44.972 71.755 94.000 1.00 68.29 249 LEU A N 1
ATOM 2122 C CA . LEU A 1 256 ? 45.404 71.269 92.705 1.00 65.57 249 LEU A CA 1
ATOM 2123 C C . LEU A 1 256 ? 44.412 71.671 91.624 1.00 68.28 249 LEU A C 1
ATOM 2124 O O . LEU A 1 256 ? 44.809 72.050 90.520 1.00 69.93 249 LEU A O 1
ATOM 2129 N N . ASN A 1 257 ? 43.118 71.624 91.923 1.00 64.01 250 ASN A N 1
ATOM 2130 C CA . ASN A 1 257 ? 42.143 71.946 90.894 1.00 67.69 250 ASN A CA 1
ATOM 2131 C C . ASN A 1 257 ? 42.259 73.400 90.469 1.00 71.50 250 ASN A C 1
ATOM 2132 O O . ASN A 1 257 ? 42.062 73.731 89.292 1.00 66.39 250 ASN A O 1
ATOM 2137 N N . ARG A 1 258 ? 42.580 74.279 91.423 1.00 71.77 251 ARG A N 1
ATOM 2138 C CA . ARG A 1 258 ? 42.732 75.698 91.138 1.00 69.36 251 ARG A CA 1
ATOM 2139 C C . ARG A 1 258 ? 43.976 75.950 90.311 1.00 74.66 251 ARG A C 1
ATOM 2140 O O . ARG A 1 258 ? 43.934 76.654 89.294 1.00 79.97 251 ARG A O 1
ATOM 2148 N N . LYS A 1 259 ? 45.098 75.377 90.728 1.00 67.36 252 LYS A N 1
ATOM 2149 C CA . LYS A 1 259 ? 46.334 75.632 90.010 1.00 69.77 252 LYS A CA 1
ATOM 2150 C C . LYS A 1 259 ? 46.279 75.018 88.619 1.00 68.70 252 LYS A C 1
ATOM 2151 O O . LYS A 1 259 ? 46.651 75.662 87.634 1.00 72.65 252 LYS A O 1
ATOM 2157 N N . GLU A 1 260 ? 45.757 73.791 88.511 1.00 68.08 253 GLU A N 1
ATOM 2158 C CA . GLU A 1 260 ? 45.800 73.079 87.235 1.00 67.87 253 GLU A CA 1
ATOM 2159 C C . GLU A 1 260 ? 44.792 73.643 86.228 1.00 67.17 253 GLU A C 1
ATOM 2160 O O . GLU A 1 260 ? 45.107 73.756 85.041 1.00 66.82 253 GLU A O 1
ATOM 2166 N N . SER A 1 261 ? 43.574 73.994 86.660 1.00 59.74 254 SER A N 1
ATOM 2167 C CA . SER A 1 261 ? 42.634 74.560 85.698 1.00 63.98 254 SER A CA 1
ATOM 2168 C C . SER A 1 261 ? 43.147 75.879 85.146 1.00 70.32 254 SER A C 1
ATOM 2169 O O . SER A 1 261 ? 42.873 76.217 83.988 1.00 70.29 254 SER A O 1
ATOM 2172 N N . SER A 1 262 ? 43.908 76.622 85.953 1.00 68.68 255 SER A N 1
ATOM 2173 C CA . SER A 1 262 ? 44.418 77.912 85.517 1.00 70.30 255 SER A CA 1
ATOM 2174 C C . SER A 1 262 ? 45.553 77.728 84.521 1.00 74.01 255 SER A C 1
ATOM 2175 O O . SER A 1 262 ? 45.559 78.342 83.448 1.00 73.83 255 SER A O 1
ATOM 2178 N N . LEU A 1 263 ? 46.519 76.865 84.857 1.00 72.09 256 LEU A N 1
ATOM 2179 C CA . LEU A 1 263 ? 47.583 76.530 83.917 1.00 66.06 256 LEU A CA 1
ATOM 2180 C C . LEU A 1 263 ? 47.026 75.873 82.664 1.00 68.47 256 LEU A C 1
ATOM 2181 O O . LEU A 1 263 ? 47.535 76.089 81.559 1.00 70.87 256 LEU A O 1
ATOM 2186 N N . GLN A 1 264 ? 45.966 75.090 82.802 1.00 71.96 257 GLN A N 1
ATOM 2187 C CA . GLN A 1 264 ? 45.435 74.418 81.626 1.00 74.26 257 GLN A CA 1
ATOM 2188 C C . GLN A 1 264 ? 44.754 75.409 80.690 1.00 71.74 257 GLN A C 1
ATOM 2189 O O . GLN A 1 264 ? 44.765 75.222 79.468 1.00 72.03 257 GLN A O 1
ATOM 2195 N N . THR A 1 265 ? 44.156 76.468 81.239 1.00 75.81 258 THR A N 1
ATOM 2196 C CA . THR A 1 265 ? 43.496 77.452 80.388 1.00 80.25 258 THR A CA 1
ATOM 2197 C C . THR A 1 265 ? 44.519 78.350 79.685 1.00 82.05 258 THR A C 1
ATOM 2198 O O . THR A 1 265 ? 44.312 78.734 78.526 1.00 79.56 258 THR A O 1
ATOM 2202 N N . MET A 1 266 ? 45.654 78.627 80.335 1.00 78.49 259 MET A N 1
ATOM 2203 C CA . MET A 1 266 ? 46.744 79.338 79.672 1.00 79.97 259 MET A CA 1
ATOM 2204 C C . MET A 1 266 ? 47.371 78.499 78.564 1.00 83.23 259 MET A C 1
ATOM 2205 O O . MET A 1 266 ? 47.590 78.997 77.454 1.00 89.07 259 MET A O 1
ATOM 2210 N N . LYS A 1 267 ? 47.685 77.230 78.842 1.00 81.30 260 LYS A N 1
ATOM 2211 C CA . LYS A 1 267 ? 48.286 76.392 77.809 1.00 75.39 260 LYS A CA 1
ATOM 2212 C C . LYS A 1 267 ? 47.370 76.261 76.607 1.00 79.14 260 LYS A C 1
ATOM 2213 O O . LYS A 1 267 ? 47.846 76.040 75.487 1.00 81.30 260 LYS A O 1
ATOM 2219 N N . GLY A 1 268 ? 46.057 76.411 76.825 1.00 81.87 261 GLY A N 1
ATOM 2220 C CA . GLY A 1 268 ? 45.083 76.194 75.770 1.00 72.10 261 GLY A CA 1
ATOM 2221 C C . GLY A 1 268 ? 45.158 77.211 74.649 1.00 83.15 261 GLY A C 1
ATOM 2222 O O . GLY A 1 268 ? 44.865 76.881 73.499 1.00 82.78 261 GLY A O 1
ATOM 2223 N N . ILE A 1 269 ? 45.528 78.460 74.960 1.00 84.32 262 ILE A N 1
ATOM 2224 C CA . ILE A 1 269 ? 45.688 79.452 73.901 1.00 85.02 262 ILE A CA 1
ATOM 2225 C C . ILE A 1 269 ? 46.982 79.196 73.139 1.00 92.84 262 ILE A C 1
ATOM 2226 O O . ILE A 1 269 ? 47.034 79.353 71.912 1.00 97.20 262 ILE A O 1
ATOM 2231 N N . LYS A 1 270 ? 48.033 78.762 73.848 1.00 88.51 263 LYS A N 1
ATOM 2232 C CA . LYS A 1 270 ? 49.281 78.383 73.198 1.00 89.45 263 LYS A CA 1
ATOM 2233 C C . LYS A 1 270 ? 49.107 77.184 72.272 1.00 88.54 263 LYS A C 1
ATOM 2234 O O . LYS A 1 270 ? 50.019 76.886 71.499 1.00 97.57 263 LYS A O 1
ATOM 2240 N N . THR A 1 271 ? 47.973 76.487 72.324 1.00 83.31 264 THR A N 1
ATOM 2241 C CA . THR A 1 271 ? 47.741 75.360 71.428 1.00 88.32 264 THR A CA 1
ATOM 2242 C C . THR A 1 271 ? 46.360 75.347 70.770 1.00 96.38 264 THR A C 1
ATOM 2243 O O . THR A 1 271 ? 46.084 74.404 70.020 1.00 91.09 264 THR A O 1
ATOM 2247 N N . ASN A 1 272 ? 45.489 76.339 71.037 1.00 97.74 265 ASN A N 1
ATOM 2248 C CA . ASN A 1 272 ? 44.080 76.436 70.561 1.00 95.65 265 ASN A CA 1
ATOM 2249 C C . ASN A 1 272 ? 43.268 75.112 70.635 1.00 91.23 265 ASN A C 1
ATOM 2250 O O . ASN A 1 272 ? 42.532 74.622 69.740 1.00 83.69 265 ASN A O 1
#

Secondary structure (DSSP, 8-state):
---HHHHHHHHHHHHHHTS---SEEEEESTTTS--TT--SS----EEEEEEES-HHHHHHHHHHH-GGGS-HHHHHHHHHS-HHHHHTTT-EEEEEEEEETTEEEEEEEEEHHHHHHHHHH-SS-HHHHHTTS--EEEE--HHHHHHHHHHHHHHHHHHHHH-SS-BHHHHHHHHHHTTTTT-TTS-TTHHHHHHHHHHHH-HHHHHHHT--TTTEEEETTEEEE----SS--HHHHHHTTT--SHHHHHHHHHHHHHHHHHHHHHHHHTT-

Radius of gyration: 18.75 Å; Cα contacts (8 Å, |Δi|>4): 408; chains: 1; bounding box: 43×36×52 Å

Solvent-accessible surface area: 13617 Å² total; per-residue (Å²): 250,148,130,80,65,122,114,19,61,83,28,0,96,69,0,24,127,87,19,7,137,17,31,0,1,0,0,24,28,23,18,3,15,151,28,94,73,79,89,86,174,93,176,58,47,6,26,0,0,0,0,2,114,58,0,55,101,15,0,108,91,0,8,129,113,25,69,200,5,16,29,139,102,0,81,50,14,2,60,109,24,63,58,112,80,0,43,38,58,1,2,0,0,15,0,24,94,10,135,34,124,74,91,66,0,59,0,0,0,0,28,59,46,9,0,31,115,6,5,101,31,0,48,1,0,22,0,0,0,56,0,0,20,8,28,9,58,12,84,36,59,136,100,0,70,89,10,12,75,72,1,31,47,18,0,0,21,0,0,6,17,16,18,119,59,92,18,7,91,49,0,0,37,28,0,0,43,0,9,37,32,28,24,65,176,34,155,140,83,78,32,76,134,48,8,88,36,18,0,30,21,6,65,102,63,0,50,122,22,0,91,17,88,104,14,0,71,62,87,73,119,109,9,88,19,156,95,75,21,102,131,15,6,62,29,0,70,150,81,4,132,131,65,118,53,69,117,51,0,44,73,27,0,17,70,17,7,114,112,0,9,34,79,14,55,115,15,22,131,78,1,54

Foldseek 3Di:
DDDLLVVVLVVVCVVCVLADDFQWKKWADCQRFPFPDDDPPDADATEMETEHADQLVRVVRRCVRPVVLWDPLQVCVSNPDDPCLLCDQQQKAWRWQDDDDNHTYIYIYHYPVSVQLCLQAVSACQVLLRLLADMRTNHDDPVVVVSSLVSNVLLLLLLVQPDDFQWQLSSQLSSNCLLLQQAPPDPPVCSSVRSCRRCVRPVVSNCVNNVDVVAWADDPGGIDGDRDNPDHRNVLCVQCVPPPHSVSSSVVRNVSSNVVNVSNVVVRVSID

Sequence (272 aa):
MHHHHHHMKDFIKEFLNERPEVVAAFGYGSGVFKQLGYDSKEKPQIDLILIVNDMKLWHKENIKKNPKDYSFIGRNFFLNSSIDEIKGITGITYQSNIEYKGHLFKYGIIEYGDFVRHMQTWDSFYVPGRFQKPILTIKSNNFIDELILQNRRNACKVGLLCLNNKDLKDLYLTICNLSYSGDTRMKVAENPKKVENIVGASYDKFNEMYNFNDLYQKNGERIEYEIDIDELPSSLEKYIKDDKTKEKVMEYLSDLNRKESSLQTMKGIKTN